Protein 8DPV (pdb70)

Radius of gyration: 16.55 Å; Cα contacts (8 Å, |Δi|>4): 174; chains: 1; bounding box: 37×50×32 Å

B-factor: mean 42.47, std 25.21, range [14.69, 148.18]

Foldseek 3Di:
DQDDLLVLLVVLLVLLVVLLVLLVVLLVVLCVLPPDDDAFADPQADDDPLDADPAAPVCVLVLLQVLLVRLVSLLLLLVLCCVQLDPSCVVSPPSSVVSSVSSVVSSVSSVVSCVSNVHDHDDDDDDDDHDDHAPDNVSSSSSSSRSSVVSSVSSVSSSRRSVNHSVND

Organism: Homo sapiens (NCBI:txid9606)

Nearest PDB structures (foldseek):
  8dpv-assembly1_A  TM=1.006E+00  e=2.028E-22  Homo sapiens
  8dpw-assembly1_A  TM=9.551E-01  e=1.650E-17  Homo sapiens
  4mhl-assembly1_A  TM=9.485E-01  e=2.686E-17  Homo sapiens
  8dps-assembly1_B  TM=9.344E-01  e=2.321E-17  Homo sapiens
  8d74-assembly1_D  TM=7.048E-01  e=2.473E-02  Homo sapiens

Sequence (169 aa):
GSPDPRAELDSSTVLLTRSSLLADTRQLAAQLRDKFPADGDHNLDSLPTLAMSAGALGALQLPGVLTRLRADLLSYLRHVQWLRRAGGSSLKTLEPELGTLQARLDRLLRRLQLLMSSRLALPQPPPDPPAPPLAPPSSAAGGIIRAAHAILGGLHHLTLDWAVRGLLLLKTRL

Secondary structure (DSSP, 8-state):
----HHHHHHHHHHHHHHHHHHHHHHHHHHHHHS--SS----TTSPPP----SS--GGGHHHHHHHHHHHHHHHHHHHHHHHHHS-GGGGGGTTHHHHHHHHHHHHHHHHHHHHHHTT------PPPPPPPPPPSSHHHHHHHHHHHHHHHHHHHHHHHHHHHHHHTT-

GO terms:
  GO:0005125 cytokine activity (F, IDA)
  GO:0005576 extracellular region (C, IDA)
  GO:0038154 interleukin-11-mediated signaling pathway (P, IDA)
  GO:0043410 positive regulation of MAPK cascade (P, IDA)
  GO:0045944 positive regulation of transcription by RNA polymerase II (P, IDA)
  GO:0033138 positive regulation of peptidyl-serine phosphorylation (P, IDA)
  GO:0046888 negative regulation of hormone secretion (P, IDA)
  GO:0050731 positive regulation of peptidyl-tyrosine phosphorylation (P, IDA)
  GO:0005576 extracellular region (C, EXP)
  GO:0005576 extracellular region (C, TAS)
  GO:0005515 protein binding (F, IPI)
  GO:0008083 growth factor activity (F, IDA)
  GO:0008284 positive regulation of cell population proliferation (P, IDA)

Structure (mmCIF, N/CA/C/O backbone):
data_8DPV
#
_entry.id   8DPV
#
_cell.length_a   38.505
_cell.length_b   133.996
_cell.length_c   27.087
_cell.angle_alpha   90.000
_cell.angle_beta   90.000
_cell.angle_gamma   90.000
#
_symmetry.space_group_name_H-M   'P 21 21 2'
#
loop_
_entity.id
_entity.type
_entity.pdbx_description
1 polymer Interleukin-11
2 non-polymer 'SULFATE ION'
3 non-polymer 'CHLORIDE ION'
4 water water
#
loop_
_atom_site.group_PDB
_atom_site.id
_atom_site.type_symbol
_atom_site.label_atom_id
_atom_site.label_alt_id
_atom_site.label_comp_id
_atom_site.label_asym_id
_atom_site.label_entity_id
_atom_site.label_seq_id
_atom_site.pdbx_PDB_ins_code
_atom_site.Cartn_x
_atom_site.Cartn_y
_atom_site.Cartn_z
_atom_site.occupancy
_atom_site.B_iso_or_equiv
_atom_site.auth_seq_id
_atom_site.auth_comp_id
_atom_site.auth_asym_id
_atom_site.auth_atom_id
_atom_site.pdbx_PDB_model_num
ATOM 1 N N . GLY A 1 1 ? 4.19454 45.93796 -8.53649 1.000 46.07774 10 GLY A N 1
ATOM 2 C CA . GLY A 1 1 ? 5.56869 46.06397 -8.08906 1.000 51.55885 10 GLY A CA 1
ATOM 3 C C . GLY A 1 1 ? 6.11444 44.78445 -7.49620 1.000 45.00305 10 GLY A C 1
ATOM 4 O O . GLY A 1 1 ? 5.71144 43.71222 -7.92520 1.000 42.80490 10 GLY A O 1
ATOM 7 N N . SER A 1 2 ? 7.05604 44.91450 -6.55644 1.000 39.82154 11 SER A N 1
ATOM 8 C CA . SER A 1 2 ? 7.59224 43.76142 -5.84133 1.000 41.53974 11 SER A CA 1
ATOM 9 C C . SER A 1 2 ? 6.46349 43.03936 -5.11063 1.000 30.85516 11 SER A C 1
ATOM 10 O O . SER A 1 2 ? 5.65308 43.68429 -4.42736 1.000 31.28678 11 SER A O 1
ATOM 18 N N . PRO A 1 3 ? 6.34741 41.72874 -5.25326 1.000 25.84821 12 PRO A N 1
ATOM 19 C CA . PRO A 1 3 ? 5.25420 41.02842 -4.59567 1.000 29.59247 12 PRO A CA 1
ATOM 20 C C . PRO A 1 3 ? 5.45029 40.88884 -3.10345 1.000 22.21591 12 PRO A C 1
ATOM 21 O O . PRO A 1 3 ? 6.56722 40.85626 -2.58693 1.000 25.49447 12 PRO A O 1
ATOM 32 N N . ASP A 1 4 ? 4.30789 40.88201 -2.41514 1.000 21.90311 13 ASP A N 1
ATOM 33 C CA . ASP A 1 4 ? 4.26719 40.64625 -0.98645 1.000 24.03309 13 ASP A CA 1
ATOM 34 C C . ASP A 1 4 ? 4.11274 39.13777 -0.82012 1.000 20.23430 13 ASP A C 1
ATOM 35 O O . ASP A 1 4 ? 3.05470 38.59329 -1.21038 1.000 23.87961 13 ASP A O 1
ATOM 44 N N . PRO A 1 5 ? 5.15154 38.42160 -0.40991 1.000 19.86565 14 PRO A N 1
ATOM 45 C CA . PRO A 1 5 ? 5.01232 36.96780 -0.28888 1.000 21.25171 14 PRO A CA 1
ATOM 46 C C . PRO A 1 5 ? 3.82555 36.56867 0.54607 1.000 22.32290 14 PRO A C 1
ATOM 47 O O . PRO A 1 5 ? 3.23528 35.51847 0.27718 1.000 24.54366 14 PRO A O 1
ATOM 58 N N . ARG A 1 6 ? 3.53470 37.30644 1.62018 1.000 22.10390 15 ARG A N 1
ATOM 59 C CA . ARG A 1 6 ? 2.44885 36.85358 2.48426 1.000 25.05695 15 ARG A CA 1
ATOM 60 C C . ARG A 1 6 ? 1.12433 36.93019 1.73773 1.000 25.17470 15 ARG A C 1
ATOM 61 O O . ARG A 1 6 ? 0.31767 35.99320 1.77218 1.000 25.40388 15 ARG A O 1
ATOM 82 N N . ALA A 1 7 ? 0.89097 38.02175 1.02187 1.000 24.41715 16 ALA A N 1
ATOM 83 C CA . ALA A 1 7 ? -0.34983 38.17244 0.27829 1.000 25.29417 16 ALA A CA 1
ATOM 84 C C . ALA A 1 7 ? -0.42923 37.19016 -0.87775 1.000 23.96268 16 ALA A C 1
ATOM 85 O O . ALA A 1 7 ? -1.50480 36.66219 -1.18115 1.000 27.67345 16 ALA A O 1
ATOM 92 N N . GLU A 1 8 ? 0.69567 36.90898 -1.53865 1.000 22.54013 17 GLU A N 1
ATOM 93 C CA . GLU A 1 8 ? 0.69272 35.92783 -2.61660 1.000 22.38048 17 GLU A CA 1
ATOM 94 C C . GLU A 1 8 ? 0.40025 34.53159 -2.08713 1.000 22.87442 17 GLU A C 1
ATOM 95 O O . GLU A 1 8 ? -0.30569 33.75084 -2.73280 1.000 23.55415 17 GLU A O 1
ATOM 107 N N . LEU A 1 9 ? 0.92505 34.20935 -0.92140 1.000 22.63021 18 LEU A N 1
ATOM 108 C CA . LEU A 1 9 ? 0.60374 32.89908 -0.36020 1.000 21.76939 18 LEU A CA 1
ATOM 109 C C . LEU A 1 9 ? -0.85237 32.86412 0.06760 1.000 20.64513 18 LEU A C 1
ATOM 110 O O . LEU A 1 9 ? -1.53451 31.84367 -0.12385 1.000 22.75562 18 LEU A O 1
ATOM 126 N N . ASP A 1 10 ? -1.35753 33.95346 0.62665 1.000 23.11990 19 ASP A N 1
ATOM 127 C CA . ASP A 1 10 ? -2.77598 33.99039 0.99967 1.000 22.52088 19 ASP A CA 1
ATOM 128 C C . ASP A 1 10 ? -3.65499 33.70376 -0.21082 1.000 20.90183 19 ASP A C 1
ATOM 129 O O . ASP A 1 10 ? -4.64296 32.94417 -0.12390 1.000 22.41505 19 ASP A O 1
ATOM 138 N N A SER A 1 11 ? -3.34778 34.31699 -1.36098 0.646 21.30931 20 SER A N 1
ATOM 139 N N B SER A 1 11 ? -3.36517 34.35380 -1.34553 0.354 21.59363 20 SER A N 1
ATOM 140 C CA A SER A 1 11 ? -4.17958 34.17024 -2.54611 0.646 22.61219 20 SER A CA 1
ATOM 141 C CA B SER A 1 11 ? -4.16172 34.18264 -2.55379 0.354 22.53753 20 SER A CA 1
ATOM 142 C C A SER A 1 11 ? -4.10936 32.74153 -3.04721 0.646 19.64987 20 SER A C 1
ATOM 143 C C B SER A 1 11 ? -4.10262 32.73872 -3.01474 0.354 19.87650 20 SER A C 1
ATOM 144 O O A SER A 1 11 ? -5.11447 32.15897 -3.48736 0.646 20.15428 20 SER A O 1
ATOM 145 O O B SER A 1 11 ? -5.11849 32.13667 -3.38444 0.354 20.97265 20 SER A O 1
ATOM 160 N N . THR A 1 12 ? -2.88723 32.18749 -3.03873 1.000 21.21275 21 THR A N 1
ATOM 161 C CA . THR A 1 12 ? -2.68134 30.82275 -3.48823 1.000 19.00933 21 THR A CA 1
ATOM 162 C C . THR A 1 12 ? -3.43568 29.87045 -2.57446 1.000 17.26989 21 THR A C 1
ATOM 163 O O . THR A 1 12 ? -4.06795 28.90718 -3.06232 1.000 18.70456 21 THR A O 1
ATOM 175 N N . VAL A 1 13 ? -3.39632 30.12038 -1.27010 1.000 17.65085 22 VAL A N 1
ATOM 176 C CA . VAL A 1 13 ? -4.10633 29.22490 -0.33872 1.000 16.23577 22 VAL A CA 1
ATOM 177 C C . VAL A 1 13 ? -5.60827 29.30411 -0.57652 1.000 16.12206 22 VAL A C 1
ATOM 178 O O . VAL A 1 13 ? -6.30995 28.27739 -0.55139 1.000 17.46705 22 VAL A O 1
ATOM 191 N N . LEU A 1 14 ? -6.16913 30.49262 -0.83556 1.000 17.23528 23 LEU A N 1
ATOM 192 C CA . LEU A 1 14 ? -7.60067 30.59021 -1.11631 1.000 17.42007 23 LEU A CA 1
ATOM 193 C C . LEU A 1 14 ? -8.02127 29.72403 -2.32238 1.000 16.27874 23 LEU A C 1
ATOM 194 O O . LEU A 1 14 ? -9.03559 29.02152 -2.29808 1.000 17.82882 23 LEU A O 1
ATOM 210 N N . LEU A 1 15 ? -7.25129 29.78615 -3.42041 1.000 17.39411 24 LEU A N 1
ATOM 211 C CA . LEU A 1 15 ? -7.55337 28.98498 -4.58892 1.000 18.32467 24 LEU A CA 1
ATOM 212 C C . LEU A 1 15 ? -7.36373 27.49035 -4.30657 1.000 16.98618 24 LEU A C 1
ATOM 213 O O . LEU A 1 15 ? -8.18488 26.69005 -4.72043 1.000 18.81512 24 LEU A O 1
ATOM 229 N N . THR A 1 16 ? -6.38030 27.14635 -3.46377 1.000 15.33632 25 THR A N 1
ATOM 230 C CA . THR A 1 16 ?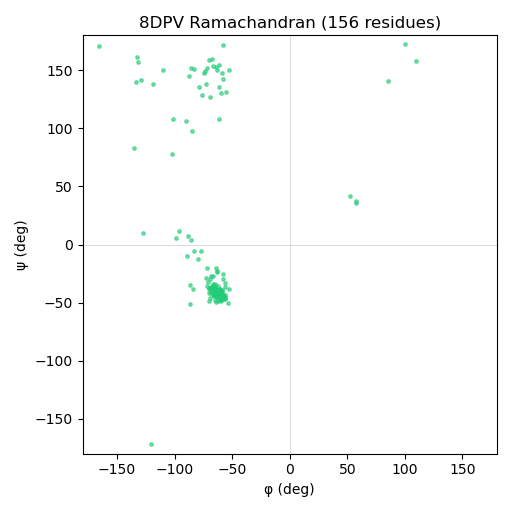 -6.20398 25.74405 -3.08801 1.000 14.69284 25 THR A CA 1
ATOM 231 C C . THR A 1 16 ? -7.39139 25.23032 -2.26954 1.000 15.98729 25 THR A C 1
ATOM 232 O O . THR A 1 16 ? -7.86252 24.10581 -2.47603 1.000 16.94237 25 THR A O 1
ATOM 243 N N . ARG A 1 17 ? -7.89448 26.03165 -1.32793 1.000 16.04989 26 ARG A N 1
ATOM 244 C CA . ARG A 1 17 ? -9.07494 25.64602 -0.57733 1.000 16.41413 26 ARG A CA 1
ATOM 245 C C . ARG A 1 17 ? -10.27648 25.42799 -1.45746 1.000 17.13269 26 ARG A C 1
ATOM 246 O O . ARG A 1 17 ? -11.10620 24.54181 -1.21938 1.000 17.44910 26 ARG A O 1
ATOM 267 N N A SER A 1 18 ? -10.41002 26.21005 -2.53225 0.495 18.14808 27 SER A N 1
ATOM 268 N N B SER A 1 18 ? -10.41851 26.24321 -2.50574 0.505 18.39118 27 SER A N 1
ATOM 269 C CA A SER A 1 18 ? -11.52478 26.02359 -3.43699 0.495 18.21184 27 SER A CA 1
ATOM 270 C CA B SER A 1 18 ? -11.48520 26.04878 -3.45808 0.505 17.90064 27 SER A CA 1
ATOM 271 C C A SER A 1 18 ? -11.42078 24.68726 -4.16998 0.495 17.87305 27 SER A C 1
ATOM 272 C C B SER A 1 18 ? -11.38794 24.66838 -4.09666 0.505 17.72933 27 SER A C 1
ATOM 273 O O A SER A 1 18 ? -12.42572 23.99230 -4.35430 0.495 18.47957 27 SER A O 1
ATOM 274 O O B SER A 1 18 ? -12.34830 23.90149 -4.09380 0.505 18.76102 27 SER A O 1
ATOM 289 N N . LEU A 1 19 ? -10.20548 24.34289 -4.61372 1.000 17.32331 28 LEU A N 1
ATOM 290 C CA . LEU A 1 19 ? -10.00245 23.05099 -5.26051 1.000 17.30489 28 LEU A CA 1
ATOM 291 C C . LEU A 1 19 ? -10.21688 21.93769 -4.24636 1.000 17.97808 28 LEU A C 1
ATOM 292 O O . LEU A 1 19 ? -10.76680 20.88598 -4.59632 1.000 18.16681 28 LEU A O 1
ATOM 309 N N . LEU A 1 20 ? -9.78688 22.13564 -3.01827 1.000 16.12357 29 LEU A N 1
ATOM 310 C CA . LEU A 1 20 ? -9.98233 21.11425 -1.97398 1.000 15.42576 29 LEU A CA 1
ATOM 311 C C . LEU A 1 20 ? -11.45300 20.85937 -1.76086 1.000 16.42469 29 LEU A C 1
ATOM 312 O O . LEU A 1 20 ? -11.89531 19.69395 -1.72040 1.000 17.46700 29 LEU A O 1
ATOM 328 N N . ALA A 1 21 ? -12.27806 21.90594 -1.69604 1.000 16.46212 30 ALA A N 1
ATOM 329 C CA . ALA A 1 21 ? -13.71349 21.72613 -1.56840 1.000 19.17917 30 ALA A CA 1
ATOM 330 C C . ALA A 1 21 ? -14.31692 21.00204 -2.76829 1.000 17.68586 30 ALA A C 1
ATOM 331 O O . ALA A 1 21 ? -15.13885 20.09431 -2.58454 1.000 19.15190 30 ALA A O 1
ATOM 338 N N . ASP A 1 22 ? -13.89863 21.33401 -4.00530 1.000 19.62957 31 ASP A N 1
ATOM 339 C CA . ASP A 1 22 ? -14.42105 20.64334 -5.18841 1.000 20.96373 31 ASP A CA 1
ATOM 340 C C . ASP A 1 22 ? -14.02865 19.17853 -5.16669 1.000 19.13562 31 ASP A C 1
ATOM 341 O O . ASP A 1 22 ? -14.82246 18.31200 -5.54537 1.000 19.46630 31 ASP A O 1
ATOM 350 N N . THR A 1 23 ? -12.81996 18.88888 -4.70995 1.000 17.37552 32 THR A N 1
ATOM 351 C CA . THR A 1 23 ? -12.36410 17.50115 -4.65305 1.000 17.06220 32 THR A CA 1
ATOM 352 C C . THR A 1 23 ? -13.11289 16.71370 -3.58893 1.000 18.39190 32 THR A C 1
ATOM 353 O O . THR A 1 23 ? -13.56594 15.57440 -3.84225 1.000 18.61963 32 THR A O 1
ATOM 364 N N . ARG A 1 24 ? -13.27239 17.26217 -2.39498 1.000 17.17788 33 ARG A N 1
ATOM 365 C CA . ARG A 1 24 ? -14.06417 16.62053 -1.34917 1.000 17.22861 33 ARG A CA 1
ATOM 366 C C . ARG A 1 24 ? -15.47723 16.33578 -1.81521 1.000 18.46715 33 ARG A C 1
ATOM 367 O O . ARG A 1 24 ? -16.01591 15.25139 -1.54720 1.000 19.27044 33 ARG A O 1
ATOM 388 N N . GLN A 1 25 ? -16.11257 17.27808 -2.50001 1.000 18.39840 34 GLN A N 1
ATOM 389 C CA . GLN A 1 25 ? -17.46926 17.06794 -2.97282 1.000 21.31410 34 GLN A CA 1
ATOM 390 C C . GLN A 1 25 ? -17.51449 15.93590 -3.97661 1.000 21.39991 34 GLN A C 1
ATOM 391 O O . GLN A 1 25 ? -18.40643 15.08722 -3.88228 1.000 21.63492 34 GLN A O 1
ATOM 405 N N . LEU A 1 26 ? -16.58997 15.88840 -4.91963 1.000 18.95126 35 LEU A N 1
ATOM 406 C CA . LEU A 1 26 ? -16.65172 14.81954 -5.90477 1.000 20.35191 35 LEU A CA 1
ATOM 407 C C . LEU A 1 26 ? -16.35336 13.48543 -5.25608 1.000 20.15169 35 LEU A C 1
ATOM 408 O O . LEU A 1 26 ? -16.96936 12.48131 -5.62176 1.000 19.89186 35 LEU A O 1
ATOM 424 N N . ALA A 1 27 ? -15.42713 13.42672 -4.30031 1.000 18.55100 36 ALA A N 1
ATOM 425 C CA . ALA A 1 27 ? -15.16799 12.17499 -3.59360 1.000 18.50266 36 ALA A CA 1
ATOM 426 C C . ALA A 1 27 ? -16.40012 11.67263 -2.85543 1.000 20.00336 36 ALA A C 1
ATOM 427 O O . ALA A 1 27 ? -16.64224 10.44890 -2.82981 1.000 20.32713 36 ALA A O 1
ATOM 434 N N . ALA A 1 28 ? -17.20236 12.54695 -2.25753 1.000 19.21010 37 ALA A N 1
ATOM 435 C CA . ALA A 1 28 ? -18.43156 12.13747 -1.55708 1.000 21.30518 37 ALA A CA 1
ATOM 436 C C . ALA A 1 28 ? -19.46595 11.67153 -2.56998 1.000 24.26688 37 ALA A C 1
ATOM 437 O O . ALA A 1 28 ? -20.18958 10.69233 -2.32958 1.000 24.95775 37 ALA A O 1
ATOM 444 N N . GLN A 1 29 ? -19.53343 12.33051 -3.72429 1.000 21.17245 38 GLN A N 1
ATOM 445 C CA . GLN A 1 29 ? -20.46458 11.89901 -4.77108 1.000 21.42924 38 GLN A CA 1
ATOM 446 C C . GLN A 1 29 ? -20.11016 10.50228 -5.23500 1.000 24.55748 38 GLN A C 1
ATOM 447 O O . GLN A 1 29 ? -21.00159 9.63459 -5.38107 1.000 26.49607 38 GLN A O 1
ATOM 461 N N . LEU A 1 30 ? -18.80153 10.24269 -5.39743 1.000 20.82627 39 LEU A N 1
ATOM 462 C CA . LEU A 1 30 ? -18.31994 8.95045 -5.85603 1.000 19.90848 39 LEU A CA 1
ATOM 463 C C . LEU A 1 30 ? -18.64014 7.87691 -4.83542 1.000 22.27924 39 LEU A C 1
ATOM 464 O O . LEU A 1 30 ? -19.11317 6.78016 -5.21251 1.000 23.49162 39 LEU A O 1
ATOM 480 N N . ARG A 1 31 ? -18.42289 8.16226 -3.53404 1.000 21.56852 40 ARG A N 1
ATOM 481 C CA . ARG A 1 31 ? -18.68513 7.17421 -2.47704 1.000 22.20961 40 ARG A CA 1
ATOM 482 C C . ARG A 1 31 ? -20.18985 6.92596 -2.33278 1.000 25.23274 40 ARG A C 1
ATOM 483 O O . ARG A 1 31 ? -20.62701 5.82019 -1.97054 1.000 26.61633 40 ARG A O 1
ATOM 504 N N . ASP A 1 32 ? -21.00808 7.91874 -2.63456 1.000 25.25688 41 ASP A N 1
ATOM 505 C CA . ASP A 1 32 ? -22.46194 7.71357 -2.58331 1.000 28.70005 41 ASP A CA 1
ATOM 506 C C . ASP A 1 32 ? -22.91798 6.69402 -3.61592 1.000 29.92401 41 ASP A C 1
ATOM 507 O O . ASP A 1 32 ? -23.76671 5.82133 -3.31399 1.000 31.10512 41 ASP A O 1
ATOM 516 N N . LYS A 1 33 ? -22.31459 6.73486 -4.80802 1.000 25.49029 42 LYS A N 1
ATOM 517 C CA . LYS A 1 33 ? -22.66468 5.84655 -5.91175 1.000 25.95611 42 LYS A CA 1
ATOM 518 C C . LYS A 1 33 ? -21.95920 4.50653 -5.80061 1.000 25.18354 42 LYS A C 1
ATOM 519 O O . LYS A 1 33 ? -22.58456 3.46834 -6.08841 1.000 26.61063 42 LYS A O 1
ATOM 538 N N . PHE A 1 34 ? -20.68785 4.49861 -5.35644 1.000 26.01205 43 PHE A N 1
ATOM 539 C CA . PHE A 1 34 ? -19.83839 3.30049 -5.31979 1.000 21.81207 43 PHE A CA 1
ATOM 540 C C . PHE A 1 34 ? -19.15149 3.31843 -3.96269 1.000 24.56362 43 PHE A C 1
ATOM 541 O O . PHE A 1 34 ? -18.04422 3.87968 -3.82702 1.000 26.93371 43 PHE A O 1
ATOM 558 N N . PRO A 1 35 ? -19.82101 2.83705 -2.91826 1.000 23.32499 44 PRO A N 1
ATOM 559 C CA . PRO A 1 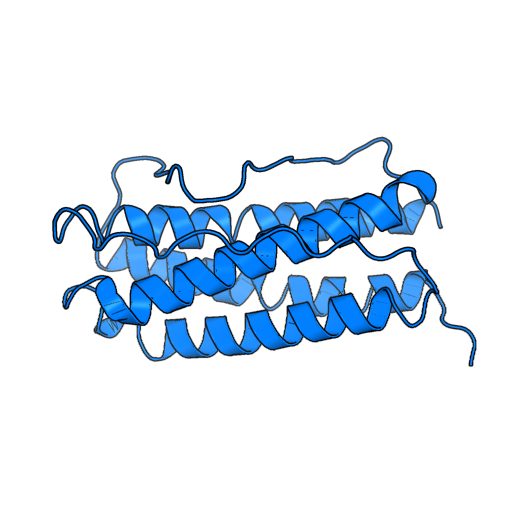35 ? -19.20796 2.80918 -1.58922 1.000 29.70193 44 PRO A CA 1
ATOM 560 C C . PRO A 1 35 ? -17.85846 2.11504 -1.60981 1.000 27.11522 44 PRO A C 1
ATOM 561 O O . PRO A 1 35 ? -17.61603 1.18442 -2.38294 1.000 32.86680 44 PRO A O 1
ATOM 572 N N . ALA A 1 36 ? -16.98748 2.54147 -0.70844 1.000 34.58869 45 ALA A N 1
ATOM 573 C CA . ALA A 1 36 ? -15.63466 2.01370 -0.66830 1.000 49.87582 45 ALA A CA 1
ATOM 574 C C . ALA A 1 36 ? -15.36818 1.32531 0.65889 1.000 60.44542 45 ALA A C 1
ATOM 575 O O . ALA A 1 36 ? -15.74787 1.83090 1.71693 1.000 50.51976 45 ALA A O 1
ATOM 582 N N . ASP A 1 37 ? -14.70406 0.17042 0.59269 1.000 72.32854 46 ASP A N 1
ATOM 583 C CA . ASP A 1 37 ? -14.41240 -0.63959 1.77402 1.000 88.80750 46 ASP A CA 1
ATOM 584 C C . ASP A 1 37 ? -12.95027 -0.40882 2.14649 1.000 90.76454 46 ASP A C 1
ATOM 585 O O . ASP A 1 37 ? -12.06432 -1.21578 1.86375 1.000 97.52724 46 ASP A O 1
ATOM 594 N N . GLY A 1 38 ? -12.70368 0.73025 2.78180 1.000 84.16617 47 GLY A N 1
ATOM 595 C CA . GLY A 1 38 ? -11.38178 1.08553 3.25094 1.000 90.63137 47 GLY A CA 1
ATOM 596 C C . GLY A 1 38 ? -10.67288 2.04899 2.31427 1.000 91.93190 47 GLY A C 1
ATOM 597 O O . GLY A 1 38 ? -11.13589 2.36786 1.21660 1.000 93.19641 47 GLY A O 1
ATOM 601 N N . ASP A 1 39 ? -9.51844 2.52268 2.77990 1.000 96.57369 48 ASP A N 1
ATOM 602 C CA . ASP A 1 39 ? -8.70416 3.43065 1.98495 1.000 83.58375 48 ASP A CA 1
ATOM 603 C C . ASP A 1 39 ? -8.22133 2.72701 0.72357 1.000 55.32900 48 ASP A C 1
ATOM 604 O O . ASP A 1 39 ? -8.07411 1.50462 0.68675 1.000 64.37906 48 ASP A O 1
ATOM 613 N N . HIS A 1 40 ? -7.98351 3.51461 -0.32444 1.000 56.26847 49 HIS A N 1
ATOM 614 C CA . HIS A 1 40 ? -7.49974 2.99809 -1.59601 1.000 36.20097 49 HIS A CA 1
ATOM 615 C C . HIS A 1 40 ? -6.27878 3.79653 -2.03298 1.000 34.95678 49 HIS A C 1
ATOM 616 O O . HIS A 1 40 ? -6.23088 5.02224 -1.86720 1.000 37.60055 49 HIS A O 1
ATOM 630 N N . ASN A 1 41 ? -5.30921 3.09498 -2.61158 1.000 34.47734 50 ASN A N 1
ATOM 631 C CA . ASN A 1 41 ? -4.06637 3.69724 -3.07905 1.000 34.03565 50 ASN A CA 1
ATOM 632 C C . ASN A 1 41 ? -3.78010 3.20876 -4.48998 1.000 33.75690 50 ASN A C 1
ATOM 633 O O . ASN A 1 41 ? -4.35053 2.21359 -4.94461 1.000 34.30997 50 ASN A O 1
ATOM 644 N N . LEU A 1 42 ? -2.91223 3.94662 -5.19507 1.000 31.68474 51 LEU A N 1
ATOM 645 C CA . LEU A 1 42 ? -2.38977 3.55448 -6.49817 1.000 33.68144 51 LEU A CA 1
ATOM 646 C C . LEU A 1 42 ? -0.88086 3.75958 -6.51946 1.000 36.92361 51 LEU A C 1
ATOM 647 O O . LEU A 1 42 ? -0.38349 4.78398 -6.04757 1.000 34.35692 51 LEU A O 1
ATOM 663 N N . ASP A 1 43 ? -0.15011 2.81647 -7.12337 1.000 33.05493 52 ASP A N 1
ATOM 664 C CA . ASP A 1 43 ? 1.30641 2.92619 -7.14606 1.000 34.12790 52 ASP A CA 1
ATOM 665 C C . ASP A 1 43 ? 1.76154 4.10452 -7.98525 1.000 34.72251 52 ASP A C 1
ATOM 666 O O . ASP A 1 43 ? 2.83762 4.66737 -7.73800 1.000 40.95891 52 ASP A O 1
ATOM 675 N N . SER A 1 44 ? 0.95488 4.50519 -8.96840 1.000 31.35569 53 SER A N 1
ATOM 676 C CA . SER A 1 44 ? 1.40975 5.52675 -9.89365 1.000 28.65691 53 SER A CA 1
ATOM 677 C C . SER A 1 44 ? 1.19899 6.91851 -9.33678 1.000 28.23310 53 SER A C 1
ATOM 678 O O . SER A 1 44 ? 1.64920 7.87181 -9.97321 1.000 31.17785 53 SER A O 1
ATOM 686 N N . LEU A 1 45 ? 0.54729 7.06037 -8.15843 1.000 28.94878 54 LEU A N 1
ATOM 687 C CA . LEU A 1 45 ? 0.30852 8.36251 -7.54306 1.000 27.67794 54 LEU A CA 1
ATOM 688 C C . LEU A 1 45 ? 1.51702 8.77003 -6.71214 1.000 30.12210 54 LEU A C 1
ATOM 689 O O . LEU A 1 45 ? 2.25002 7.92549 -6.17947 1.000 31.69440 54 LEU A O 1
ATOM 705 N N . PRO A 1 46 ? 1.74806 10.05595 -6.55264 1.000 32.65993 55 PRO A N 1
ATOM 706 C CA . PRO A 1 46 ? 2.88695 10.50103 -5.75643 1.000 36.77859 55 PRO A CA 1
ATOM 707 C C . PRO A 1 46 ? 2.74871 10.02007 -4.31759 1.000 33.32841 55 PRO A C 1
ATOM 708 O O . PRO A 1 46 ? 1.65204 9.79246 -3.81878 1.000 31.74457 55 PRO A O 1
ATOM 719 N N . THR A 1 47 ? 3.88028 9.88299 -3.63858 1.000 36.77034 56 THR A N 1
ATOM 720 C CA . THR A 1 47 ? 3.85559 9.65623 -2.19502 1.000 36.71813 56 THR A CA 1
ATOM 721 C C . THR A 1 47 ? 3.54938 10.95404 -1.43871 1.000 41.73923 56 THR A C 1
ATOM 722 O O . THR A 1 47 ? 4.20849 11.97353 -1.63927 1.000 47.86050 56 THR A O 1
ATOM 733 N N . LEU A 1 48 ? 2.56912 10.90272 -0.54526 1.000 42.99233 57 LEU A N 1
ATOM 734 C CA . LEU A 1 48 ? 2.23689 12.05163 0.28823 1.000 65.48379 57 LEU A CA 1
ATOM 735 C C . LEU A 1 48 ? 3.34582 12.32442 1.29946 1.000 58.47069 57 LEU A C 1
ATOM 736 O O . LEU A 1 48 ? 3.74894 11.43643 2.05119 1.000 60.34395 57 LEU A O 1
ATOM 752 N N . ALA A 1 49 ? 3.82558 13.56422 1.32795 1.000 64.49331 58 ALA A N 1
ATOM 753 C CA . ALA A 1 49 ? 4.89682 13.94516 2.23967 1.000 72.76588 58 ALA A CA 1
ATOM 754 C C . ALA A 1 49 ? 4.38962 14.37146 3.61206 1.000 76.43416 58 ALA A C 1
ATOM 755 O O . ALA A 1 49 ? 5.06320 14.11337 4.61809 1.000 78.04186 58 ALA A O 1
ATOM 762 N N . MET A 1 50 ? 3.22567 15.02037 3.67811 1.000 64.49830 59 MET A N 1
ATOM 763 C CA . MET A 1 50 ? 2.66555 15.49648 4.94355 1.000 55.85419 59 MET A CA 1
ATOM 764 C C . MET A 1 50 ? 3.67858 16.33566 5.70961 1.000 71.92159 59 MET A C 1
ATOM 765 O O . MET A 1 50 ? 3.82598 16.21322 6.92652 1.000 69.18787 59 MET A O 1
ATOM 779 N N . SER A 1 51 ? 4.38824 17.19414 4.98614 1.000 78.72623 60 SER A N 1
ATOM 780 C CA . SER A 1 51 ? 5.45954 17.99333 5.57302 1.000 91.10495 60 SER A CA 1
ATOM 781 C C . SER A 1 51 ? 4.85187 19.24891 6.18459 1.000 95.99645 60 SER A C 1
ATOM 782 O O . SER A 1 51 ? 4.59574 20.23550 5.49085 1.000 97.52513 60 SER A O 1
ATOM 790 N N . ALA A 1 52 ? 4.61452 19.21215 7.49085 1.000 92.97625 61 ALA A N 1
ATOM 791 C CA . ALA A 1 52 ? 4.20988 20.38378 8.24835 1.000 80.99222 61 ALA A CA 1
ATOM 792 C C . ALA A 1 52 ? 5.08140 20.46810 9.49158 1.000 99.70209 61 ALA A C 1
ATOM 793 O O . ALA A 1 52 ? 5.63925 19.46931 9.95707 1.000 109.03876 61 ALA A O 1
ATOM 800 N N . GLY A 1 53 ? 5.19136 21.67625 10.02909 1.000 107.25797 62 GLY A N 1
ATOM 801 C CA . GLY A 1 53 ? 6.03980 21.90536 11.18102 1.000 114.40687 62 GLY A CA 1
ATOM 802 C C . GLY A 1 53 ? 7.47773 22.15998 10.78149 1.000 119.56045 62 GLY A C 1
ATOM 803 O O . GLY A 1 53 ? 7.99203 21.52176 9.85623 1.000 122.11988 62 GLY A O 1
ATOM 807 N N . ALA A 1 54 ? 8.14038 23.08927 11.47134 1.000 104.27199 63 ALA A N 1
ATOM 808 C CA . ALA A 1 54 ? 9.50511 23.47712 11.12871 1.000 89.20277 63 ALA A CA 1
ATOM 809 C C . ALA A 1 54 ? 9.56603 23.96364 9.68573 1.000 89.70231 63 ALA A C 1
ATOM 810 O O . ALA A 1 54 ? 10.53898 23.72560 8.96389 1.000 84.48363 63 ALA A O 1
ATOM 817 N N . LEU A 1 55 ? 8.49644 24.63514 9.26307 1.000 86.13088 64 LEU A N 1
ATOM 818 C CA . LEU A 1 55 ? 8.35902 25.15670 7.91060 1.000 80.51671 64 LEU A CA 1
ATOM 819 C C . LEU A 1 55 ? 8.66367 26.64907 7.95592 1.000 73.91519 64 LEU A C 1
ATOM 820 O O . LEU A 1 55 ? 7.87457 27.43441 8.49251 1.000 68.93517 64 LEU A O 1
ATOM 836 N N . GLY A 1 56 ? 9.82187 27.03051 7.41803 1.000 57.23324 65 GLY A N 1
ATOM 837 C CA . GLY A 1 56 ? 10.21084 28.42215 7.35267 1.000 58.81537 65 GLY A CA 1
ATOM 838 C C . GLY A 1 56 ? 10.43368 28.83046 5.91734 1.000 51.80055 65 GLY A C 1
ATOM 839 O O . GLY A 1 56 ? 10.11042 28.07047 4.99120 1.000 40.54538 65 GLY A O 1
ATOM 843 N N . ALA A 1 57 ? 10.96993 30.03693 5.72386 1.000 39.86520 66 ALA A N 1
ATOM 844 C CA . ALA A 1 57 ? 11.19683 30.50854 4.36893 1.000 37.88776 66 ALA A CA 1
ATOM 845 C C . ALA A 1 57 ? 12.07058 29.53921 3.60714 1.000 37.89393 66 ALA A C 1
ATOM 846 O O . ALA A 1 57 ? 11.87297 29.36533 2.40338 1.000 33.06688 66 ALA A O 1
ATOM 853 N N . LEU A 1 58 ? 13.05758 28.91866 4.29568 1.000 42.37081 67 LEU A N 1
ATOM 854 C CA . LEU A 1 58 ? 14.02239 28.02368 3.65699 1.000 45.31513 67 LEU A CA 1
ATOM 855 C C . LEU A 1 58 ? 13.32014 26.87764 2.95650 1.000 45.50113 67 LEU A C 1
ATOM 856 O O . LEU A 1 58 ? 13.81780 26.36741 1.94313 1.000 37.99577 67 LEU A O 1
ATOM 872 N N . GLN A 1 59 ? 12.15397 26.47354 3.46029 1.000 35.09979 68 GLN A N 1
ATOM 873 C CA . GLN A 1 59 ? 11.46695 25.35232 2.85383 1.000 34.52714 68 GLN A CA 1
ATOM 874 C C . GLN A 1 59 ? 10.51715 25.76923 1.74275 1.000 27.26569 68 GLN A C 1
ATOM 875 O O . GLN A 1 59 ? 9.97179 24.88315 1.08889 1.000 30.83244 68 GLN A O 1
ATOM 889 N N . LEU A 1 60 ? 10.24214 27.06719 1.54748 1.000 29.43903 69 LEU A N 1
ATOM 890 C CA . LEU A 1 60 ? 9.15751 27.45581 0.64011 1.000 28.63125 69 LEU A CA 1
ATOM 891 C C . LEU A 1 60 ? 9.41177 27.00730 -0.79068 1.000 31.02119 69 LEU A C 1
ATOM 892 O O . LEU A 1 60 ? 8.51352 26.41201 -1.41525 1.000 26.45929 69 LEU A O 1
ATOM 908 N N . PRO A 1 61 ? 10.57655 27.23692 -1.37443 1.000 27.08282 70 PRO A N 1
ATOM 909 C CA . PRO A 1 61 ? 10.75844 26.79698 -2.75319 1.000 24.47673 70 PRO A CA 1
ATOM 910 C C . PRO A 1 61 ? 10.50623 25.31550 -2.90418 1.000 25.58278 70 PRO A C 1
ATOM 911 O O . PRO A 1 61 ? 9.83211 24.89347 -3.84755 1.000 29.56553 70 PRO A O 1
ATOM 922 N N . GLY A 1 62 ? 11.03922 24.51150 -1.99105 1.000 28.26661 71 GLY A N 1
ATOM 923 C CA . GLY A 1 62 ? 10.85157 23.07383 -2.10780 1.000 28.68650 71 GLY A CA 1
ATOM 924 C C . GLY A 1 62 ? 9.41071 22.63368 -1.97416 1.000 26.42057 71 GLY A C 1
ATOM 925 O O . GLY A 1 62 ? 8.95561 21.76504 -2.71058 1.000 28.09830 71 GLY A O 1
ATOM 929 N N . VAL A 1 63 ? 8.68693 23.19784 -1.02048 1.000 25.10130 72 VAL A N 1
ATOM 930 C CA . VAL A 1 63 ? 7.27514 22.88984 -0.88954 1.000 22.49402 72 VAL A CA 1
ATOM 931 C C . VAL A 1 63 ? 6.52813 23.19567 -2.18096 1.000 24.78396 72 VAL A C 1
ATOM 932 O O . VAL A 1 63 ? 5.69893 22.40021 -2.64042 1.000 23.86229 72 VAL A O 1
ATOM 945 N N . LEU A 1 64 ? 6.79262 24.35257 -2.78875 1.000 22.88367 73 LEU A N 1
ATOM 946 C CA . LEU A 1 64 ? 6.07514 24.72625 -3.99976 1.000 22.00776 73 LEU A CA 1
ATOM 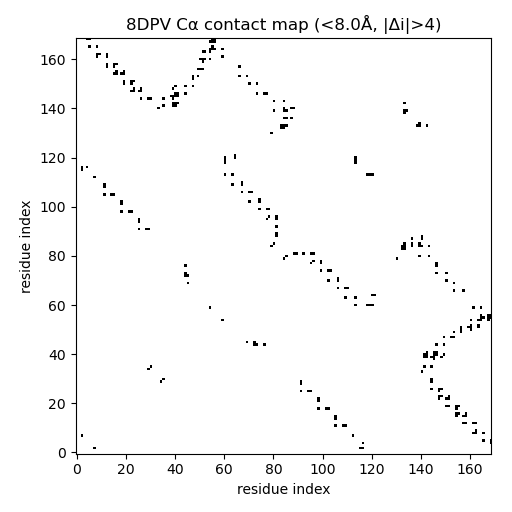947 C C . LEU A 1 64 ? 6.45016 23.82430 -5.17662 1.000 21.03219 73 LEU A C 1
ATOM 948 O O . LEU A 1 64 ? 5.57193 23.40574 -5.95149 1.000 24.01270 73 LEU A O 1
ATOM 964 N N . THR A 1 65 ? 7.74981 23.50132 -5.31476 1.000 24.40851 74 THR A N 1
ATOM 965 C CA . THR A 1 65 ? 8.19342 22.61689 -6.38673 1.000 24.85407 74 THR A CA 1
ATOM 966 C C . THR A 1 65 ? 7.49946 21.25371 -6.26905 1.000 26.29478 74 THR A C 1
ATOM 967 O O . THR A 1 65 ? 6.96264 20.69807 -7.24449 1.000 24.88618 74 THR A O 1
ATOM 978 N N . ARG A 1 66 ? 7.51028 20.69374 -5.06467 1.000 23.58428 75 ARG A N 1
ATOM 979 C CA . ARG A 1 66 ? 6.85193 19.41528 -4.85582 1.000 26.85663 75 ARG A CA 1
ATOM 980 C C . ARG A 1 66 ? 5.34814 19.48250 -5.11305 1.000 26.02333 75 ARG A C 1
ATOM 981 O O . ARG A 1 66 ? 4.76143 18.53531 -5.64313 1.000 24.10526 75 ARG A O 1
ATOM 1002 N N . LEU A 1 67 ? 4.66890 20.51735 -4.65505 1.000 22.56590 76 LEU A N 1
ATOM 1003 C CA . LEU A 1 67 ? 3.24676 20.61823 -4.89897 1.000 20.51005 76 LEU A CA 1
ATOM 1004 C C . LEU A 1 67 ? 2.94172 20.71330 -6.38919 1.000 23.04314 76 LEU A C 1
ATOM 1005 O O . LEU A 1 67 ? 1.99337 20.09787 -6.88541 1.000 21.84738 76 LEU A O 1
ATOM 1021 N N . ARG A 1 68 ? 3.77663 21.45277 -7.13298 1.000 22.70199 77 ARG A N 1
ATOM 1022 C CA . ARG A 1 68 ? 3.55895 21.54542 -8.57602 1.000 23.49959 77 ARG A CA 1
ATOM 1023 C C . ARG A 1 68 ? 3.64509 20.16666 -9.22568 1.000 25.42128 77 ARG A C 1
ATOM 1024 O O . ARG A 1 68 ? 2.80690 19.79194 -10.04733 1.000 24.23776 77 ARG A O 1
ATOM 1045 N N . ALA A 1 69 ? 4.64892 19.39823 -8.84424 1.000 24.19783 78 ALA A N 1
ATOM 1046 C CA . ALA A 1 69 ? 4.83262 18.07855 -9.41477 1.000 23.83082 78 ALA A CA 1
ATOM 1047 C C . ALA A 1 69 ? 3.69669 17.16169 -9.02614 1.000 24.72805 78 ALA A C 1
ATOM 1048 O O . ALA A 1 69 ? 3.20289 16.38614 -9.86919 1.000 25.88829 78 ALA A O 1
ATOM 1055 N N . ASP A 1 70 ? 3.25974 17.23462 -7.76965 1.000 22.38142 79 ASP A N 1
ATOM 1056 C CA . ASP A 1 70 ? 2.16114 16.38097 -7.33607 1.000 22.27444 79 ASP A CA 1
ATOM 1057 C C . ASP A 1 70 ? 0.88233 16.72427 -8.07554 1.000 27.31118 79 ASP A C 1
ATOM 1058 O O . ASP A 1 70 ? 0.18767 15.84243 -8.57823 1.000 23.63731 79 ASP A O 1
ATOM 1067 N N . LEU A 1 71 ? 0.53648 18.00046 -8.15285 1.000 23.59649 80 LEU A N 1
ATOM 1068 C CA . LEU A 1 71 ? -0.67466 18.37678 -8.85884 1.000 23.90608 80 LEU A CA 1
ATOM 1069 C C . LEU A 1 71 ? -0.63874 17.96183 -10.33352 1.000 24.24999 80 LEU A C 1
ATOM 1070 O O . LEU A 1 71 ? -1.68528 17.64590 -10.89808 1.000 24.31258 80 LEU A O 1
ATOM 1086 N N . LEU A 1 72 ? 0.52325 18.07952 -11.01589 1.000 22.91880 81 LEU A N 1
ATOM 1087 C CA . LEU A 1 72 ? 0.63503 17.62471 -12.40502 1.000 25.17626 81 LEU A CA 1
ATOM 1088 C C . LEU A 1 72 ? 0.33726 16.13204 -12.50337 1.000 26.76935 81 LEU A C 1
ATOM 1089 O O . LEU A 1 72 ? -0.39827 15.68559 -13.38786 1.000 26.11759 81 LEU A O 1
ATOM 1105 N N . SER A 1 73 ? 0.84972 15.34721 -11.56319 1.000 22.45600 82 SER A N 1
ATOM 1106 C CA . SER A 1 73 ? 0.52858 13.93501 -11.56684 1.000 22.81537 82 SER A CA 1
ATOM 1107 C C . SER A 1 73 ? -0.95974 13.69398 -11.34286 1.000 21.39063 82 SER A C 1
ATOM 1108 O O . SER A 1 73 ? -1.58003 12.83151 -11.98738 1.000 22.88387 82 SER A O 1
ATOM 1116 N N . TYR A 1 74 ? -1.54766 14.38814 -10.37809 1.000 19.16999 83 TYR A N 1
ATOM 1117 C CA . TYR A 1 74 ? -2.98177 14.25117 -10.18500 1.000 19.02667 83 TYR A CA 1
ATOM 1118 C C . TYR A 1 74 ? -3.76225 14.64209 -11.44080 1.000 22.96843 83 TYR A C 1
ATOM 1119 O O . TYR A 1 74 ? -4.74626 13.97866 -11.79790 1.000 22.50132 83 TYR A O 1
ATOM 1137 N N . LEU A 1 75 ? -3.32536 15.69461 -12.15050 1.000 22.71663 84 LEU A N 1
ATOM 1138 C CA . LEU A 1 75 ? -4.00031 16.07973 -13.38449 1.000 23.43973 84 LEU A CA 1
ATOM 1139 C C . LEU A 1 75 ? -3.96965 14.94947 -14.40192 1.000 21.94516 84 LEU A C 1
ATOM 1140 O O . LEU A 1 75 ? -4.98446 14.64430 -15.02116 1.000 24.55371 84 LEU A O 1
ATOM 1156 N N . ARG A 1 76 ? -2.80111 14.35133 -14.59515 1.000 26.20742 85 ARG A N 1
ATOM 1157 C CA . ARG A 1 76 ? -2.68607 13.25071 -15.54267 1.000 24.89851 85 ARG A CA 1
ATOM 1158 C C . ARG A 1 76 ? -3.62177 12.12887 -15.13774 1.000 24.83765 85 ARG A C 1
ATOM 1159 O O . ARG A 1 76 ? -4.23235 11.47705 -16.00301 1.000 26.68170 85 ARG A O 1
ATOM 1180 N N . HIS A 1 77 ? -3.71522 11.86217 -13.83297 1.000 24.11606 86 HIS A N 1
ATOM 1181 C CA . HIS A 1 77 ? -4.58826 10.78870 -13.32940 1.000 23.48132 86 HIS A CA 1
ATOM 1182 C C . HIS A 1 77 ? -6.06633 11.10319 -13.54719 1.000 25.78801 86 HIS A C 1
ATOM 1183 O O . HIS A 1 77 ? -6.85156 10.20858 -13.89628 1.00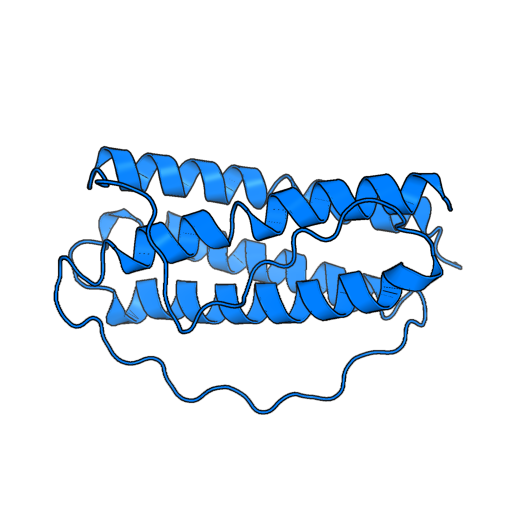0 25.56835 86 HIS A O 1
ATOM 1197 N N . VAL A 1 78 ? -6.49423 12.32542 -13.28606 1.000 22.64481 87 VAL A N 1
ATOM 1198 C CA . VAL A 1 78 ? -7.88107 12.72194 -13.54669 1.000 23.62410 87 VAL A CA 1
ATOM 1199 C C . VAL A 1 78 ? -8.20371 12.57185 -15.04389 1.000 24.96363 87 VAL A C 1
ATOM 1200 O O . VAL A 1 78 ? -9.29196 12.08981 -15.43527 1.000 23.98468 87 VAL A O 1
ATOM 1213 N N . GLN A 1 79 ? -7.31180 13.08645 -15.88608 1.000 23.47748 88 GLN A N 1
ATOM 1214 C CA . GLN A 1 79 ? -7.48444 12.95064 -17.32183 1.000 24.57327 88 GLN A CA 1
ATOM 1215 C C . GLN A 1 79 ? -7.60871 11.48764 -17.71472 1.000 30.37245 88 GLN A C 1
ATOM 1216 O O . GLN A 1 79 ? -8.52028 11.11909 -18.46496 1.000 30.33035 88 GLN A O 1
ATOM 1230 N N . TRP A 1 80 ? -6.73507 10.63855 -17.17854 1.000 27.45492 89 TRP A N 1
ATOM 1231 C CA . TRP A 1 80 ? -6.84600 9.20150 -17.42424 1.000 32.80605 89 TRP A CA 1
ATOM 1232 C C . TRP A 1 80 ? -8.18799 8.63068 -16.96697 1.000 32.81225 89 TRP A C 1
ATOM 1233 O O . TRP A 1 80 ? -8.77995 7.81096 -17.68169 1.000 31.71942 89 TRP A O 1
ATOM 1254 N N . LEU A 1 81 ? -8.67230 9.00163 -15.78216 1.000 31.85783 90 LEU A N 1
ATOM 1255 C CA . LEU A 1 81 ? -9.96098 8.49124 -15.33607 1.000 29.36984 90 LEU A CA 1
ATOM 1256 C C . LEU A 1 81 ? -11.05467 8.81216 -16.34130 1.000 32.99756 90 LEU A C 1
ATOM 1257 O O . LEU A 1 81 ? -11.88171 7.95652 -16.65650 1.000 34.36321 90 LEU A O 1
ATOM 1273 N N . ARG A 1 82 ? -11.08050 10.06062 -16.83734 1.000 27.57339 91 ARG A N 1
ATOM 1274 C CA . ARG A 1 82 ? -12.15133 10.48707 -17.71596 1.000 28.60952 91 ARG A CA 1
ATOM 1275 C C . ARG A 1 82 ? -12.04104 9.75983 -19.03762 1.000 37.06556 91 ARG A C 1
ATOM 1276 O O . ARG A 1 82 ? -13.04043 9.62549 -19.74565 1.000 41.91395 91 ARG A O 1
ATOM 1297 N N . ARG A 1 83 ? -10.82067 9.34357 -19.40491 1.000 32.73648 92 ARG A N 1
ATOM 1298 C CA . ARG A 1 83 ? -10.50925 8.75689 -20.70611 1.000 38.77639 92 ARG A CA 1
ATOM 1299 C C . ARG A 1 83 ? -10.74763 7.25908 -20.70325 1.000 48.16457 92 ARG A C 1
ATOM 1300 O O . ARG A 1 83 ? -11.45436 6.73756 -21.56642 1.000 57.09760 92 ARG A O 1
ATOM 1321 N N . ALA A 1 84 ? -10.18046 6.56495 -19.72480 1.000 37.33856 93 ALA A N 1
ATOM 1322 C CA . ALA A 1 84 ? -10.16157 5.11040 -19.71920 1.000 38.16218 93 ALA A CA 1
ATOM 1323 C C . ALA A 1 84 ? -10.68489 4.51142 -18.42899 1.000 44.29623 93 ALA A C 1
ATOM 1324 O O . ALA A 1 84 ? -10.56424 3.29732 -18.24584 1.000 43.50195 93 ALA A O 1
ATOM 1331 N N . GLY A 1 85 ? -11.27333 5.31758 -17.54065 1.000 41.98684 94 GLY A N 1
ATOM 1332 C CA . GLY A 1 85 ? -11.74309 4.82232 -16.25818 1.000 51.19543 94 GLY A CA 1
ATOM 1333 C C . GLY A 1 85 ? -12.84249 3.78392 -16.35593 1.000 68.93792 94 GLY A C 1
ATOM 1334 O O . GLY A 1 85 ? -13.02777 2.99640 -15.41698 1.000 58.57282 94 GLY A O 1
ATOM 1338 N N . GLY A 1 86 ? -13.56903 3.76176 -17.46245 1.000 50.49525 95 GLY A N 1
ATOM 1339 C CA . GLY A 1 86 ? -14.65205 2.82944 -17.66738 1.000 49.76700 95 GLY A CA 1
ATOM 1340 C C . GLY A 1 86 ? -16.00561 3.51794 -17.63145 1.000 43.18040 95 GLY A C 1
ATOM 1341 O O . GLY A 1 86 ? -16.18202 4.60718 -17.05332 1.000 41.07328 95 GLY A O 1
ATOM 1345 N N . SER A 1 87 ? -16.97704 2.84922 -18.25101 1.000 46.38234 96 SER A N 1
ATOM 1346 C CA . SER A 1 87 ? -18.32732 3.39057 -18.34265 1.000 48.75693 96 SER A CA 1
ATOM 1347 C C . SER A 1 87 ? -18.91828 3.67869 -16.97092 1.000 53.01231 96 SER A C 1
ATOM 1348 O O . SER A 1 87 ? -19.80399 4.53548 -16.84056 1.000 49.51316 96 SER A O 1
ATOM 1356 N N . SER A 1 88 ? -18.45321 2.97483 -15.93910 1.000 41.59854 97 SER A N 1
ATOM 1357 C CA . SER A 1 88 ? -19.06187 3.12505 -14.63298 1.000 46.48242 97 SER A CA 1
ATOM 1358 C C . SER A 1 88 ? -18.90525 4.52894 -14.09945 1.000 38.83371 97 SER A C 1
ATOM 1359 O O . SER A 1 88 ? -19.72704 4.94923 -13.27823 1.000 40.57732 97 SER A O 1
ATOM 1367 N N . LEU A 1 89 ? -17.90264 5.27354 -14.56643 1.000 36.24642 98 LEU A N 1
ATOM 1368 C CA . LEU A 1 89 ? -17.63594 6.60768 -14.05838 1.000 37.07390 98 LEU A CA 1
ATOM 1369 C C . LEU A 1 89 ? -18.25295 7.71868 -14.89523 1.000 35.94569 98 LEU A C 1
ATOM 1370 O O . LEU A 1 89 ? -17.92470 8.88695 -14.66334 1.000 35.20311 98 LEU A O 1
ATOM 1386 N N . LYS A 1 90 ? -19.14255 7.38548 -15.83876 1.000 42.96477 99 LYS A N 1
ATOM 1387 C CA . LYS A 1 90 ? -19.62833 8.38257 -16.78650 1.000 52.37733 99 LYS A CA 1
ATOM 1388 C C . LYS A 1 90 ? -20.42320 9.46226 -16.07238 1.000 44.11140 99 LYS A C 1
ATOM 1389 O O . LYS A 1 90 ? -20.37815 10.63707 -16.45152 1.000 42.15629 99 LYS A O 1
ATOM 1408 N N . THR A 1 91 ? -21.13713 9.09928 -15.01838 1.000 40.10292 100 THR A N 1
ATOM 1409 C CA . THR A 1 91 ? -21.94644 10.09794 -14.33267 1.000 54.29064 100 THR A CA 1
ATOM 1410 C C . THR A 1 91 ? -21.12417 11.02099 -13.44244 1.000 49.29886 100 THR A C 1
ATOM 1411 O O . THR A 1 91 ? -21.69574 11.98021 -12.90747 1.000 49.56644 100 THR A O 1
ATOM 1422 N N . LEU A 1 92 ? -19.80895 10.77251 -13.29123 1.000 34.49742 101 LEU A N 1
ATOM 1423 C CA . LEU A 1 92 ? -18.95171 11.71693 -12.58086 1.000 35.74229 101 LEU A CA 1
ATOM 1424 C C . LEU A 1 92 ? -18.56818 12.87268 -13.47130 1.000 38.56716 101 LEU A C 1
ATOM 1425 O O . LEU A 1 92 ? -17.97000 13.84045 -12.99727 1.000 35.96521 101 LEU A O 1
ATOM 1441 N N . GLU A 1 93 ? -18.82107 12.75880 -14.74114 1.000 36.15287 102 GLU A N 1
ATOM 1442 C CA . GLU A 1 93 ? -18.77355 13.93757 -15.58989 1.000 49.54471 102 GLU A CA 1
ATOM 1443 C C . GLU A 1 93 ? -20.09435 14.70753 -15.50570 1.000 45.83522 102 GLU A C 1
ATOM 1444 O O . GLU A 1 93 ? -21.14554 14.12659 -15.23341 1.000 51.24268 102 GLU A O 1
ATOM 1456 N N . PRO A 1 94 ? -20.07036 16.03232 -15.70006 1.000 43.69782 103 PRO A N 1
ATOM 1457 C CA . PRO A 1 94 ? -18.91788 16.85003 -16.09431 1.000 38.90028 103 PRO A CA 1
ATOM 1458 C C . PRO A 1 94 ? -18.04709 17.30229 -14.93368 1.000 31.30023 103 PRO A C 1
ATOM 1459 O O . PRO A 1 94 ? -17.12100 18.09273 -15.13837 1.000 28.56346 103 PRO A O 1
ATOM 1470 N N . GLU A 1 95 ? -18.38036 16.83905 -13.72739 1.000 31.33266 104 GLU A N 1
ATOM 1471 C CA . GLU A 1 95 ? -17.69732 17.34903 -12.54313 1.000 27.01745 104 GLU A CA 1
ATOM 1472 C C . GLU A 1 95 ? -16.20539 17.06078 -12.59038 1.000 23.27368 104 GLU A C 1
ATOM 1473 O O . GLU A 1 95 ? -15.40178 17.90873 -12.17429 1.000 24.68731 104 GLU A O 1
ATOM 1485 N N . LEU A 1 96 ? -15.80984 15.87893 -13.08676 1.000 22.95635 105 LEU A N 1
ATOM 1486 C CA . LEU A 1 96 ? -14.39246 15.54988 -13.13721 1.000 22.15946 105 LEU A CA 1
ATOM 1487 C C . LEU A 1 96 ? -13.66031 16.46162 -14.12652 1.000 20.73890 105 LEU A C 1
ATOM 1488 O O . LEU A 1 96 ? -12.56787 16.95810 -13.82353 1.000 24.14096 105 LEU A O 1
ATOM 1504 N N . GLY A 1 97 ? -14.28732 16.77696 -15.28598 1.000 23.91688 106 GLY A N 1
ATOM 1505 C CA . GLY A 1 97 ? -13.69732 17.74134 -16.20171 1.000 25.40223 106 GLY A CA 1
ATOM 1506 C C . GLY A 1 97 ? -13.55029 19.13640 -15.60220 1.000 23.33871 106 GLY A C 1
ATOM 1507 O O . GLY A 1 97 ? -12.56129 19.83281 -15.84472 1.000 25.12485 106 GLY A O 1
ATOM 1511 N N . THR A 1 98 ? -14.55197 19.56503 -14.82803 1.000 23.29004 107 THR A N 1
ATOM 1512 C CA . THR A 1 98 ? -14.46149 20.87088 -14.19770 1.000 22.68460 107 THR A CA 1
ATOM 1513 C C . THR A 1 98 ? -13.34921 20.88601 -13.15714 1.000 22.43435 107 THR A C 1
ATOM 1514 O O . THR A 1 98 ? -12.59557 21.84869 -13.04709 1.000 24.65109 107 THR A O 1
ATOM 1525 N N . LEU A 1 99 ? -13.21199 19.78634 -12.41627 1.000 21.98565 108 LEU A N 1
ATOM 1526 C CA . LEU A 1 99 ? -12.10447 19.67048 -11.47124 1.000 21.53121 108 LEU A CA 1
ATOM 1527 C C . LEU A 1 99 ? -10.74986 19.79703 -12.19003 1.000 20.57569 108 LEU A C 1
ATOM 1528 O O . LEU A 1 99 ? -9.84676 20.52007 -11.75465 1.000 22.40757 108 LEU A O 1
ATOM 1544 N N . GLN A 1 100 ? -10.61415 19.08963 -13.31199 1.000 23.92326 109 GLN A N 1
ATOM 1545 C CA . GLN A 1 100 ? -9.41111 19.16628 -14.11781 1.000 23.41389 109 GLN A CA 1
ATOM 1546 C C . GLN A 1 100 ? -9.09884 20.59231 -14.54853 1.000 22.64894 109 GLN A C 1
ATOM 1547 O O . GLN A 1 100 ? -7.96506 21.04327 -14.44166 1.000 24.34875 109 GLN A O 1
ATOM 1561 N N . ALA A 1 101 ? -10.10152 21.31239 -15.03696 1.000 23.72966 110 ALA A N 1
ATOM 1562 C CA . ALA A 1 101 ? -9.89368 22.69699 -15.40803 1.000 24.42717 110 ALA A CA 1
ATOM 1563 C C . ALA A 1 101 ? -9.45474 23.55471 -14.22380 1.000 24.11940 110 ALA A C 1
ATOM 1564 O O . ALA A 1 101 ? -8.56157 24.40417 -14.34880 1.000 26.23026 110 ALA A O 1
ATOM 1571 N N . ARG A 1 102 ? -10.06695 23.36189 -13.06647 1.000 23.00961 111 ARG A N 1
ATOM 1572 C CA . ARG A 1 102 ? -9.64637 24.16132 -11.92905 1.000 23.34579 111 ARG A CA 1
ATOM 1573 C C . ARG A 1 102 ? -8.25911 23.77505 -11.41015 1.000 20.75012 111 ARG A C 1
ATOM 1574 O O . ARG A 1 102 ? -7.48963 24.63533 -10.94953 1.000 23.24159 111 ARG A O 1
ATOM 1595 N N . LEU A 1 103 ? -7.88955 22.48736 -11.50617 1.000 20.65613 112 LEU A N 1
ATOM 1596 C CA . LEU A 1 103 ? -6.54048 22.06694 -11.19698 1.000 21.00605 112 LEU A CA 1
ATOM 1597 C C . LEU A 1 103 ? -5.52144 22.74741 -12.09183 1.000 20.81127 112 LEU A C 1
ATOM 1598 O O . LEU A 1 103 ? -4.50157 23.22143 -11.62431 1.000 22.28835 112 LEU A O 1
ATOM 1614 N N . ASP A 1 104 ? -5.84262 22.88325 -13.38717 1.000 23.59574 113 ASP A N 1
ATOM 1615 C CA . ASP A 1 104 ? -5.00986 23.67002 -14.27903 1.000 24.55303 113 ASP A CA 1
ATOM 1616 C C . ASP A 1 104 ? -4.89712 25.12271 -13.84428 1.000 23.29787 113 ASP A C 1
ATOM 1617 O O . ASP A 1 104 ? -3.84738 25.71957 -14.00665 1.000 25.97327 113 ASP A O 1
ATOM 1626 N N . ARG A 1 105 ? -5.99233 25.73980 -13.38458 1.000 24.79734 114 ARG A N 1
ATOM 1627 C CA . ARG A 1 105 ? -5.89262 27.11807 -12.92173 1.000 21.29872 114 ARG A CA 1
ATOM 1628 C C . ARG A 1 105 ? -4.96846 27.22309 -11.70276 1.000 22.13871 114 ARG A C 1
ATOM 1629 O O . ARG A 1 105 ? -4.13034 28.12551 -11.62674 1.000 24.84514 114 ARG A O 1
ATOM 1650 N N . LEU A 1 106 ? -5.02994 26.25101 -10.77893 1.000 20.78179 115 LEU A N 1
ATOM 1651 C CA . LEU A 1 106 ? -4.10358 26.29248 -9.64662 1.000 19.91365 115 LEU A CA 1
ATOM 1652 C C . LEU A 1 106 ? -2.64934 26.07579 -10.05293 1.000 21.54860 115 LEU A C 1
ATOM 1653 O O . LEU A 1 106 ? -1.74672 26.75001 -9.56074 1.000 20.67585 115 LEU A O 1
ATOM 1669 N N . LEU A 1 107 ? -2.38360 25.16015 -11.00739 1.000 21.76190 116 LEU A N 1
ATOM 1670 C CA . LEU A 1 107 ? -1.03220 25.01137 -11.48316 1.000 20.64037 116 LEU A CA 1
ATOM 1671 C C . LEU A 1 107 ? -0.50204 26.30456 -12.08844 1.000 21.34822 116 LEU A C 1
ATOM 1672 O O . LEU A 1 107 ? 0.66950 26.64825 -11.88938 1.000 24.73497 116 LEU A O 1
ATOM 1688 N N . ARG A 1 108 ? -1.34253 27.01765 -12.87049 1.000 22.92559 117 ARG A N 1
ATOM 1689 C CA . ARG A 1 108 ? -0.88325 28.27473 -13.43705 1.000 24.79486 117 ARG A CA 1
ATOM 1690 C C . ARG A 1 108 ? -0.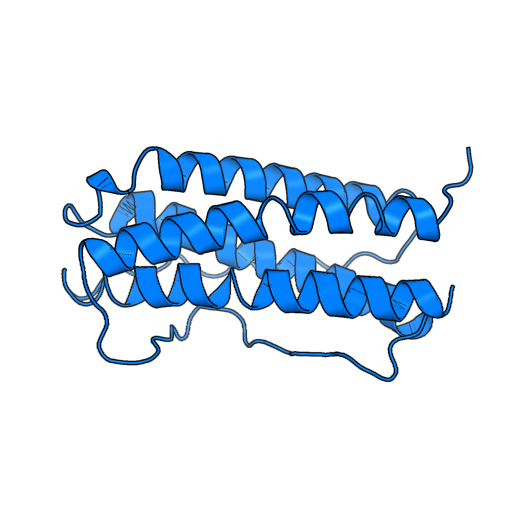56553 29.27301 -12.34252 1.000 24.57854 117 ARG A C 1
ATOM 1691 O O . ARG A 1 108 ? 0.38875 30.06150 -12.45213 1.000 26.37461 117 ARG A O 1
ATOM 1712 N N . ARG A 1 109 ? -1.39372 29.31570 -11.31402 1.000 23.70784 118 ARG A N 1
ATOM 1713 C CA . ARG A 1 109 ? -1.14344 30.24691 -10.21401 1.000 24.61517 118 ARG A CA 1
ATOM 1714 C C . ARG A 1 109 ? 0.16515 29.90856 -9.50468 1.000 24.57850 118 ARG A C 1
ATOM 1715 O O . ARG A 1 109 ? 0.92442 30.81260 -9.11280 1.000 23.77748 118 ARG A O 1
ATOM 1736 N N . LEU A 1 110 ? 0.46731 28.62567 -9.32645 1.000 22.41582 119 LEU A N 1
ATOM 1737 C CA . LEU A 1 110 ? 1.71879 28.26852 -8.65691 1.000 20.50355 119 LEU A CA 1
ATOM 1738 C C . LEU A 1 110 ? 2.93249 28.68710 -9.47937 1.000 23.15036 119 LEU A C 1
ATOM 1739 O O . LEU A 1 110 ? 3.94021 29.16102 -8.94602 1.000 23.74512 119 LEU A O 1
ATOM 1755 N N . GLN A 1 111 ? 2.86147 28.46697 -10.80550 1.000 22.50743 120 GLN A N 1
ATOM 1756 C CA . GLN A 1 111 ? 3.93702 28.89417 -11.68576 1.000 24.90607 120 GLN A CA 1
ATOM 1757 C C . GLN A 1 111 ? 4.10832 30.41172 -11.62719 1.000 22.95866 120 GLN A C 1
ATOM 1758 O O . GLN A 1 111 ? 5.23332 30.91221 -11.53611 1.000 29.37510 120 GLN A O 1
ATOM 1772 N N . LEU A 1 112 ? 2.98816 31.13576 -11.58822 1.000 27.12470 121 LEU A N 1
ATOM 1773 C CA . LEU A 1 112 ? 3.06984 32.59466 -11.51314 1.000 24.42478 121 LEU A CA 1
ATOM 1774 C C . LEU A 1 112 ? 3.74285 33.00335 -10.20433 1.000 26.14534 121 LEU A C 1
ATOM 1775 O O . LEU A 1 112 ? 4.60647 33.90015 -10.19370 1.000 29.04754 121 LEU A O 1
ATOM 1791 N N . LEU A 1 113 ? 3.38211 32.34414 -9.10779 1.000 24.64199 122 LEU A N 1
ATOM 1792 C CA . LEU A 1 113 ? 3.96057 32.69231 -7.80666 1.000 23.72936 122 LEU A CA 1
ATOM 1793 C C . LEU A 1 113 ? 5.45761 32.45421 -7.81028 1.000 24.49549 122 LEU A C 1
ATOM 1794 O O . LEU A 1 113 ? 6.24787 33.30183 -7.38357 1.000 24.99451 122 LEU A O 1
ATOM 1810 N N . MET A 1 114 ? 5.89858 31.32085 -8.33639 1.000 25.66004 123 MET A N 1
ATOM 1811 C CA . MET A 1 114 ? 7.32777 31.05908 -8.31738 1.000 24.73414 123 MET A CA 1
ATOM 1812 C C . MET A 1 114 ? 8.09194 32.04963 -9.20398 1.000 26.38276 123 MET A C 1
ATOM 1813 O O . MET A 1 114 ? 9.19012 32.48898 -8.84935 1.000 28.76837 123 MET A O 1
ATOM 1827 N N . SER A 1 115 ? 7.49684 32.43055 -10.33968 1.000 24.95358 124 SER A N 1
ATOM 1828 C CA A SER A 1 115 ? 8.13357 33.40371 -11.21804 0.586 27.51324 124 SER A CA 1
ATOM 1829 C CA B SER A 1 115 ? 8.12760 33.40843 -11.22046 0.414 28.15553 124 SER A CA 1
ATOM 1830 C C . SER A 1 115 ? 8.19788 34.79058 -10.56864 1.000 26.89504 124 SER A C 1
ATOM 1831 O O . SER A 1 115 ? 9.24367 35.43809 -10.60300 1.000 28.44037 124 SER A O 1
ATOM 1846 N N . ARG A 1 116 ? 7.07278 35.27135 -10.00982 1.000 27.13935 125 ARG A N 1
ATOM 1847 C CA . ARG A 1 116 ? 7.04965 36.60962 -9.38616 1.000 24.73239 125 ARG A CA 1
ATOM 1848 C C . ARG A 1 116 ? 8.00301 36.70771 -8.20267 1.000 26.77246 125 ARG A C 1
ATOM 1849 O O . ARG A 1 116 ? 8.56247 37.78958 -7.92898 1.000 29.80060 125 ARG A O 1
ATOM 1870 N N . LEU A 1 117 ? 8.13444 35.63303 -7.44705 1.000 24.30539 126 LEU A N 1
ATOM 1871 C CA . LEU A 1 117 ? 9.06130 35.63879 -6.34255 1.000 22.67159 126 LEU A CA 1
ATOM 1872 C C . LEU A 1 117 ? 10.46772 35.20613 -6.71491 1.000 27.99700 126 LEU A C 1
ATOM 1873 O O . LEU A 1 117 ? 11.32090 35.14613 -5.82081 1.000 29.57899 126 LEU A O 1
ATOM 1889 N N . ALA A 1 118 ? 10.77714 35.01354 -8.00638 1.000 26.20390 127 ALA A N 1
ATOM 1890 C CA . ALA A 1 118 ? 12.14472 34.72833 -8.43373 1.000 27.86958 127 ALA A CA 1
ATOM 1891 C C . ALA A 1 118 ? 12.67728 33.47746 -7.74082 1.000 28.59888 127 ALA A C 1
ATOM 1892 O O . ALA A 1 118 ? 13.83753 33.41957 -7.32496 1.000 34.39470 127 ALA A O 1
ATOM 1899 N N . LEU A 1 119 ? 11.80815 32.49853 -7.55734 1.000 31.13986 128 LEU A N 1
ATOM 1900 C CA . LEU A 1 119 ? 12.21690 31.28559 -6.85662 1.000 32.16601 128 LEU A CA 1
ATOM 1901 C C . LEU A 1 119 ? 12.80987 30.30573 -7.85353 1.000 38.37898 128 LEU A C 1
ATOM 1902 O O . LEU A 1 119 ? 12.34595 30.22660 -8.99724 1.000 36.86627 128 LEU A O 1
ATOM 1918 N N . PRO A 1 120 ? 13.82637 29.53938 -7.44618 1.000 41.61862 129 PRO A N 1
ATOM 1919 C CA . PRO A 1 120 ? 14.41432 28.55827 -8.36879 1.000 48.59903 129 PRO A CA 1
ATOM 1920 C C . PRO A 1 120 ? 13.37547 27.53054 -8.79182 1.000 47.36347 129 PRO A C 1
ATOM 1921 O O . PRO A 1 120 ? 12.59362 27.03356 -7.97726 1.000 46.83510 129 PRO A O 1
ATOM 1932 N N . GLN A 1 121 ? 13.35880 27.23118 -10.07443 1.000 49.33872 130 GLN A N 1
ATOM 1933 C CA . GLN A 1 121 ? 12.33024 26.32939 -10.58284 1.000 66.21010 130 GLN A CA 1
ATOM 1934 C C . GLN A 1 121 ? 12.92009 24.98548 -10.99351 1.000 64.91513 130 GLN A C 1
ATOM 1935 O O . GLN A 1 121 ? 14.06637 24.91573 -11.43659 1.000 49.85144 130 GLN A O 1
ATOM 1949 N N . PRO A 1 122 ? 12.1470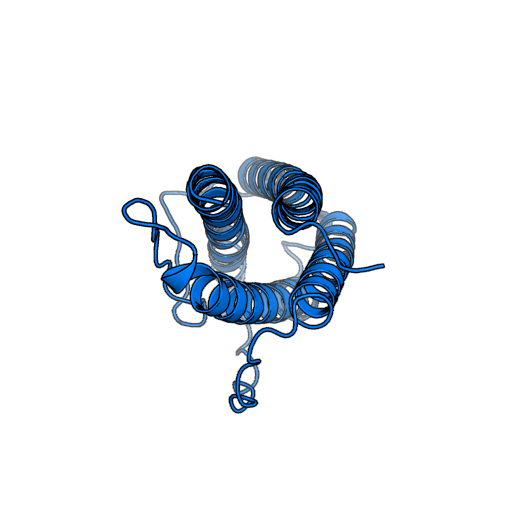2 23.90826 -10.88818 1.000 79.39682 131 PRO A N 1
ATOM 1950 C CA . PRO A 1 122 ? 12.72608 22.55772 -10.96660 1.000 78.48010 131 PRO A CA 1
ATOM 1951 C C . PRO A 1 122 ? 13.19093 22.23826 -12.37458 1.000 76.46965 131 PRO A C 1
ATOM 1952 O O . PRO A 1 122 ? 12.73693 22.86388 -13.34205 1.000 77.49630 131 PRO A O 1
ATOM 1963 N N . PRO A 1 123 ? 14.10464 21.27255 -12.52125 1.000 84.39766 132 PRO A N 1
ATOM 1964 C CA . PRO A 1 123 ? 14.41872 20.77934 -13.86295 1.000 91.91875 132 PRO A CA 1
ATOM 1965 C C . PRO A 1 123 ? 13.30182 19.90475 -14.37754 1.000 90.98490 132 PRO A C 1
ATOM 1966 O O . PRO A 1 123 ? 12.62283 19.20736 -13.59999 1.000 75.69034 132 PRO A O 1
ATOM 1977 N N . PRO A 1 124 ? 13.05585 19.89675 -15.69884 1.000 106.10924 133 PRO A N 1
ATOM 1978 C CA . PRO A 1 124 ? 11.97939 19.05301 -16.23544 1.000 108.08452 133 PRO A CA 1
ATOM 1979 C C . PRO A 1 124 ? 12.22187 17.57487 -15.97598 1.000 109.70500 133 PRO A C 1
ATOM 1980 O O . PRO A 1 124 ? 13.10205 16.96849 -16.59436 1.000 109.75986 133 PRO A O 1
ATOM 1991 N N . ASP A 1 125 ? 11.45875 16.98579 -15.06318 1.000 102.99350 134 ASP A N 1
ATOM 1992 C CA . ASP A 1 125 ? 11.55116 15.55042 -14.85324 1.000 113.41881 134 ASP A CA 1
ATOM 1993 C C . ASP A 1 125 ? 10.89871 14.82332 -16.02832 1.000 111.68609 134 ASP A C 1
ATOM 1994 O O . ASP A 1 125 ? 9.84496 15.25235 -16.51088 1.000 99.07950 134 ASP A O 1
ATOM 2003 N N . PRO A 1 126 ? 11.49919 13.73744 -16.51900 1.000 121.38970 135 PRO A N 1
ATOM 2004 C CA . PRO A 1 126 ? 10.93604 13.04212 -17.69037 1.000 118.30157 135 PRO A CA 1
ATOM 2005 C C . PRO A 1 126 ? 9.48947 12.65491 -17.44727 1.000 114.70737 135 PRO A C 1
ATOM 2006 O O . PRO A 1 126 ? 9.16028 12.09330 -16.39080 1.000 109.57151 135 PRO A O 1
ATOM 2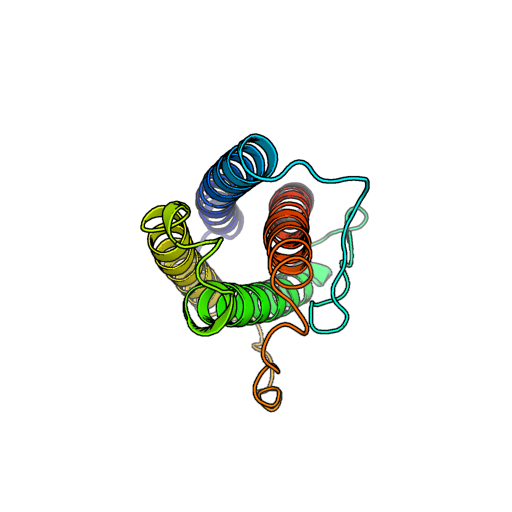017 N N . PRO A 1 127 ? 8.59108 12.94658 -18.39012 1.000 122.99862 136 PRO A N 1
ATOM 2018 C CA . PRO A 1 127 ? 7.19355 12.52556 -18.21695 1.000 115.76602 136 PRO A CA 1
ATOM 2019 C C . PRO A 1 127 ? 7.08916 11.01777 -18.04048 1.000 98.29441 136 PRO A C 1
ATOM 2020 O O . PRO A 1 127 ? 7.82532 10.24729 -18.66094 1.000 86.61399 136 PRO A O 1
ATOM 2031 N N . ALA A 1 128 ? 6.16358 10.60223 -17.17814 1.000 99.38375 137 ALA A N 1
ATOM 2032 C CA . ALA A 1 128 ? 5.96354 9.18511 -16.93040 1.000 101.95624 137 ALA A CA 1
ATOM 2033 C C . ALA A 1 128 ? 5.29523 8.53800 -18.14159 1.000 95.17279 137 ALA A C 1
ATOM 2034 O O . ALA A 1 128 ? 4.56460 9.20125 -18.88241 1.000 83.25215 137 ALA A O 1
ATOM 2041 N N . PRO A 1 129 ? 5.53392 7.24801 -18.36946 1.000 103.31044 138 PRO A N 1
ATOM 2042 C CA . PRO A 1 129 ? 4.87275 6.55873 -19.48538 1.000 95.37565 138 PRO A CA 1
ATOM 2043 C C . PRO A 1 129 ? 3.36304 6.63804 -19.35361 1.000 89.60799 138 PRO A C 1
ATOM 2044 O O . PRO A 1 129 ? 2.83335 7.08997 -18.32412 1.000 82.77279 138 PRO A O 1
ATOM 2055 N N . PRO A 1 130 ? 2.63054 6.20710 -20.37638 1.000 87.83051 139 PRO A N 1
ATOM 2056 C CA . PRO A 1 130 ? 1.16845 6.23631 -20.28341 1.000 79.97322 139 PRO A CA 1
ATOM 2057 C C . PRO A 1 130 ? 0.68135 5.32949 -19.16713 1.000 74.04018 139 PRO A C 1
ATOM 2058 O O . PRO A 1 130 ? 1.30023 4.31457 -18.84184 1.000 73.47131 139 PRO A O 1
ATOM 2069 N N . LEU A 1 131 ? -0.44858 5.70203 -18.58180 1.000 54.89025 140 LEU A N 1
ATOM 2070 C CA . LEU A 1 131 ? -1.06260 4.87477 -17.55790 1.000 44.28786 140 LEU A CA 1
ATOM 2071 C C . LEU A 1 131 ? -1.80390 3.71545 -18.21192 1.000 48.90548 140 LEU A C 1
ATOM 2072 O O . LEU A 1 131 ? -2.52432 3.90240 -19.19461 1.000 50.87593 140 LEU A O 1
ATOM 2088 N N . ALA A 1 132 ? -1.62913 2.51489 -17.66720 1.000 46.96032 141 ALA A N 1
ATOM 2089 C CA . ALA A 1 132 ? -2.35360 1.36106 -18.17851 1.000 53.73200 141 ALA A CA 1
ATOM 2090 C C . ALA A 1 132 ? -3.85318 1.50041 -17.91994 1.000 38.74859 141 ALA A C 1
ATOM 2091 O O . ALA A 1 132 ? -4.27461 2.16991 -16.96682 1.000 36.62888 141 ALA A O 1
ATOM 2098 N N . PRO A 1 133 ? -4.69002 0.86482 -18.73613 1.000 39.94448 142 PRO A N 1
ATOM 2099 C CA . PRO A 1 133 ? -6.12314 0.90601 -18.47881 1.000 36.62028 142 PRO A CA 1
ATOM 2100 C C . PRO A 1 133 ? -6.42964 0.14955 -17.20286 1.000 37.22212 142 PRO A C 1
ATOM 2101 O O . PRO A 1 133 ? -5.61440 -0.67162 -16.75974 1.000 37.95028 142 PRO A O 1
ATOM 2112 N N . PRO A 1 134 ? -7.57247 0.40197 -16.58114 1.000 35.34415 143 PRO A N 1
ATOM 2113 C CA . PRO A 1 134 ? -7.92524 -0.33191 -15.36205 1.000 33.07530 143 PRO A CA 1
ATOM 2114 C C . PRO A 1 134 ? -7.97640 -1.82806 -15.64448 1.000 38.08846 143 PRO A C 1
ATOM 2115 O O . PRO A 1 134 ? -8.34640 -2.26272 -16.73879 1.000 41.00590 143 PRO A O 1
ATOM 2126 N N . SER A 1 135 ? -7.61444 -2.62892 -14.63304 1.000 38.78658 144 SER A N 1
ATOM 2127 C CA . SER A 1 135 ? -7.67190 -4.08422 -14.79732 1.000 44.72648 144 SER A CA 1
ATOM 2128 C C . SER A 1 135 ? -9.09980 -4.61812 -14.82561 1.000 42.55512 144 SER A C 1
ATOM 2129 O O . SER A 1 135 ? -9.33605 -5.73699 -15.29768 1.000 40.83368 144 SER A O 1
ATOM 2137 N N . SER A 1 136 ? -10.04928 -3.85526 -14.31379 1.000 35.31554 145 SER A N 1
ATOM 2138 C CA . SER A 1 136 ? -11.44767 -4.23658 -14.29341 1.000 31.44830 145 SER A CA 1
ATOM 2139 C C . SER A 1 136 ? -12.28078 -3.01075 -13.96436 1.000 26.60749 145 SER A C 1
ATOM 2140 O O . SER A 1 136 ? -11.73963 -1.95278 -13.60301 1.000 26.39848 145 SER A O 1
ATOM 2148 N N . ALA A 1 137 ? -13.59912 -3.14131 -14.09618 1.000 30.91580 146 ALA A N 1
ATOM 2149 C CA . ALA A 1 137 ? -14.46964 -2.02754 -13.72432 1.000 31.75690 146 ALA A CA 1
ATOM 2150 C C . ALA A 1 137 ? -14.29503 -1.67963 -12.25036 1.000 26.43631 146 ALA A C 1
ATOM 2151 O O . ALA A 1 137 ? -14.16369 -0.49950 -11.88818 1.000 26.93784 146 ALA A O 1
ATOM 2158 N N . ALA A 1 138 ? -14.22236 -2.68742 -11.39481 1.000 30.40472 147 ALA A N 1
ATOM 2159 C CA . ALA A 1 138 ? -14.04055 -2.42370 -9.97576 1.000 27.99182 147 ALA A CA 1
ATOM 2160 C C . ALA A 1 138 ? -12.67344 -1.79951 -9.74629 1.000 27.96201 147 ALA A C 1
ATOM 2161 O O . ALA A 1 138 ? -12.54025 -0.89635 -8.91588 1.000 26.74476 147 ALA A O 1
ATOM 2168 N N . GLY A 1 139 ? -11.65243 -2.20686 -10.50894 1.000 25.86498 148 GLY A N 1
ATOM 2169 C CA . GLY A 1 139 ? -10.31876 -1.59415 -10.34107 1.000 26.52676 148 GLY A CA 1
ATOM 2170 C C . GLY A 1 139 ? -10.28922 -0.12257 -10.71488 1.000 26.50133 148 GLY A C 1
ATOM 2171 O O . GLY A 1 139 ? -9.62656 0.69936 -10.05222 1.000 28.25721 148 GLY A O 1
ATOM 2175 N N . GLY A 1 140 ? -11.06158 0.24699 -11.73373 1.000 24.79859 149 GLY A N 1
ATOM 2176 C CA . GLY A 1 140 ? -11.22934 1.64746 -12.09443 1.000 25.60857 149 GLY A CA 1
ATOM 2177 C C . GLY A 1 140 ? -11.91257 2.46367 -11.01118 1.000 26.57609 149 GLY A C 1
ATOM 2178 O O . GLY A 1 140 ? -11.52017 3.59669 -10.75520 1.000 24.03905 149 GLY A O 1
ATOM 2182 N N . ILE A 1 141 ? -12.91954 1.89341 -10.34390 1.000 24.55152 150 ILE A N 1
ATOM 2183 C CA A ILE A 1 141 ? -13.56882 2.61160 -9.24425 0.570 21.81813 150 ILE A CA 1
ATOM 2184 C CA B ILE A 1 141 ? -13.57443 2.60076 -9.23881 0.430 21.81777 150 ILE A CA 1
ATOM 2185 C C . ILE A 1 141 ? -12.63129 2.74546 -8.05183 1.000 22.15704 150 ILE A C 1
ATOM 2186 O O . ILE A 1 141 ? -12.52569 3.82487 -7.44361 1.000 21.50526 150 ILE A O 1
ATOM 2217 N N . ARG A 1 142 ? -11.90921 1.69186 -7.69798 1.000 22.57860 151 ARG A N 1
ATOM 2218 C CA . ARG A 1 142 ? -10.92061 1.81021 -6.63035 1.000 21.95995 151 ARG A CA 1
ATOM 2219 C C . ARG A 1 142 ? -9.89569 2.90107 -6.97157 1.000 23.57648 151 ARG A C 1
ATOM 2220 O O . ARG A 1 142 ? -9.50850 3.68113 -6.08411 1.000 21.78437 151 ARG A O 1
ATOM 2241 N N . ALA A 1 143 ? -9.44238 2.93874 -8.24027 1.000 24.13031 152 ALA A N 1
ATOM 2242 C CA . ALA A 1 143 ? -8.51469 3.99164 -8.68056 1.000 22.78728 152 ALA A CA 1
ATOM 2243 C C . ALA A 1 143 ? -9.14296 5.36221 -8.50048 1.000 22.37404 152 ALA A C 1
ATOM 2244 O O . ALA A 1 143 ? -8.44823 6.30618 -8.07362 1.000 21.98786 152 ALA A O 1
ATOM 2251 N N . ALA A 1 144 ? -10.40330 5.52657 -8.86623 1.000 21.73159 153 ALA A N 1
ATOM 2252 C CA . ALA A 1 144 ? -11.04043 6.83710 -8.67159 1.000 19.70173 153 ALA A CA 1
ATOM 2253 C C . ALA A 1 144 ? -11.02147 7.24776 -7.19999 1.000 21.13946 153 ALA A C 1
ATOM 2254 O O . ALA A 1 144 ? -10.78207 8.41947 -6.87325 1.000 19.66297 153 ALA A O 1
ATOM 2261 N N . HIS A 1 145 ? -11.35385 6.33896 -6.29172 1.000 19.15753 154 HIS A N 1
ATOM 2262 C CA . HIS A 1 145 ? -11.29231 6.64929 -4.87166 1.000 18.01822 154 HIS A CA 1
ATOM 2263 C C . HIS A 1 145 ? -9.87717 7.04549 -4.47131 1.000 19.74499 154 HIS A C 1
ATOM 2264 O O . HIS A 1 145 ? -9.68409 8.00810 -3.70801 1.000 21.59694 154 HIS A O 1
ATOM 2278 N N . ALA A 1 146 ? -8.87177 6.34298 -4.97830 1.000 19.88573 155 ALA A N 1
ATOM 2279 C CA . ALA A 1 146 ? -7.48279 6.65838 -4.63192 1.000 19.42973 155 ALA A CA 1
ATOM 2280 C C . ALA A 1 146 ? -7.06043 8.02150 -5.15919 1.000 18.71383 155 ALA A C 1
ATOM 2281 O O . ALA A 1 146 ? -6.34497 8.76730 -4.45009 1.000 20.55847 155 ALA A O 1
ATOM 2288 N N . ILE A 1 147 ? -7.48356 8.36341 -6.37676 1.000 18.52360 156 ILE A N 1
ATOM 2289 C CA . ILE A 1 147 ? -7.08615 9.62683 -7.01998 1.000 19.55306 156 ILE A CA 1
ATOM 2290 C C . ILE A 1 147 ? -7.74589 10.79210 -6.31084 1.000 21.06519 156 ILE A C 1
ATOM 2291 O O . ILE A 1 147 ? -7.06169 11.76685 -5.94922 1.000 18.90659 156 ILE A O 1
ATOM 2307 N N . LEU A 1 148 ? -9.05745 10.70547 -6.08227 1.000 18.42660 157 LEU A N 1
ATOM 2308 C CA . LEU A 1 148 ? -9.73369 11.80783 -5.41961 1.000 19.42344 157 LEU A CA 1
ATOM 2309 C C . LEU A 1 148 ? -9.28206 11.91334 -3.98346 1.000 21.17387 157 LEU A C 1
ATOM 2310 O O . LEU A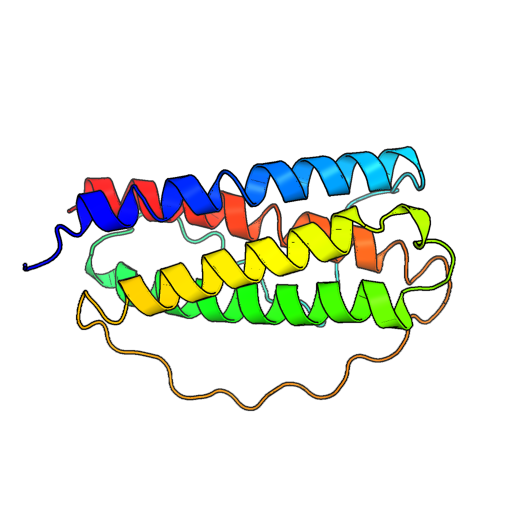 1 148 ? -9.06798 13.03614 -3.48029 1.000 19.21123 157 LEU A O 1
ATOM 2326 N N . GLY A 1 149 ? -9.10849 10.79735 -3.28879 1.000 20.37427 158 GLY A N 1
ATOM 2327 C CA . GLY A 1 149 ? -8.68285 10.86318 -1.89777 1.000 22.08698 158 GLY A CA 1
ATOM 2328 C C . GLY A 1 149 ? -7.28074 11.42367 -1.77410 1.000 21.09898 158 GLY A C 1
ATOM 2329 O O . GLY A 1 149 ? -6.98673 12.20981 -0.85275 1.000 21.05303 158 GLY A O 1
ATOM 2333 N N . GLY A 1 150 ? -6.37501 10.98486 -2.65079 1.000 19.10319 159 GLY A N 1
ATOM 2334 C CA . GLY A 1 150 ? -5.01407 11.47057 -2.62391 1.000 18.98122 159 GLY A CA 1
ATOM 2335 C C . GLY A 1 150 ? -4.93011 12.95429 -2.94748 1.000 17.77477 159 GLY A C 1
ATOM 2336 O O . GLY A 1 150 ? -4.13249 13.65894 -2.34880 1.000 20.33198 159 GLY A O 1
ATOM 2340 N N . LEU A 1 151 ? -5.73786 13.39345 -3.90434 1.000 18.04374 160 LEU A N 1
ATOM 2341 C CA . LEU A 1 151 ? -5.74715 14.81821 -4.25792 1.000 16.50759 160 LEU A CA 1
ATOM 2342 C C . LEU A 1 151 ? -6.24499 15.62972 -3.08199 1.000 16.44571 160 LEU A C 1
ATOM 2343 O O . LEU A 1 151 ? -5.64623 16.68287 -2.75506 1.000 16.38183 160 LEU A O 1
ATOM 2359 N N A HIS A 1 152 ? -7.34150 15.21892 -2.45111 0.514 16.92825 161 HIS A N 1
ATOM 2360 N N B HIS A 1 152 ? -7.31090 15.20514 -2.41278 0.486 16.81170 161 HIS A N 1
ATOM 2361 C CA A HIS A 1 152 ? -7.84301 15.85646 -1.23982 0.514 18.06110 161 HIS A CA 1
ATOM 2362 C CA B HIS A 1 152 ? -7.79387 15.96187 -1.26881 0.486 18.52273 161 HIS A CA 1
ATOM 2363 C C A HIS A 1 152 ? -6.73422 16.02670 -0.20905 0.514 17.80337 161 HIS A C 1
ATOM 2364 C C B HIS A 1 152 ? -6.73207 16.04730 -0.17677 0.486 18.11757 161 HIS A C 1
ATOM 2365 O O A HIS A 1 152 ? -6.47152 17.14274 0.26775 0.514 16.73765 161 HIS A O 1
ATOM 2366 O O B HIS A 1 152 ? -6.50085 17.12774 0.38977 0.486 18.46172 161 HIS A O 1
ATOM 2393 N N . LEU A 1 153 ? -6.01789 14.95990 0.08910 1.000 17.76948 162 LEU A N 1
ATOM 2394 C CA . LEU A 1 153 ? -5.01979 14.99985 1.12859 1.000 20.41611 162 LEU A CA 1
ATOM 2395 C C . LEU A 1 153 ? -3.86650 15.91316 0.72918 1.000 16.87196 162 LEU A C 1
ATOM 2396 O O . LEU A 1 153 ? -3.34456 16.65201 1.56246 1.000 19.24807 162 LEU A O 1
ATOM 2412 N N . THR A 1 154 ? -3.44416 15.85470 -0.52853 1.000 18.05404 163 THR A N 1
ATOM 2413 C CA . THR A 1 154 ? -2.37592 16.73144 -1.01972 1.000 17.54435 163 THR A CA 1
ATOM 2414 C C . THR A 1 154 ? -2.77171 18.19366 -0.82150 1.000 16.84607 163 THR A C 1
ATOM 2415 O O . THR A 1 154 ? -1.95257 19.00116 -0.32090 1.000 17.96335 163 THR A O 1
ATOM 2426 N N . LEU A 1 155 ? -3.99459 18.53889 -1.19310 1.000 16.32673 164 LEU A N 1
ATOM 2427 C CA . LEU A 1 155 ? -4.44162 19.93563 -1.07054 1.000 15.51391 164 LEU A CA 1
ATOM 2428 C C . LEU A 1 155 ? -4.58714 20.33162 0.39209 1.000 16.79639 164 LEU A C 1
ATOM 2429 O O . LEU A 1 155 ? -4.22223 21.45141 0.77253 1.000 17.02236 164 LEU A O 1
ATOM 2445 N N . ASP A 1 156 ? -5.05618 19.42687 1.23095 1.000 16.84528 165 ASP A N 1
ATOM 2446 C CA . ASP A 1 156 ? -5.18550 19.74993 2.65401 1.000 17.03519 165 ASP A CA 1
ATOM 2447 C C . ASP A 1 156 ? -3.83614 20.05229 3.27155 1.000 18.15601 165 ASP A C 1
ATOM 2448 O O . ASP A 1 156 ? -3.67116 21.04978 3.99456 1.000 17.61135 165 ASP A O 1
ATOM 2457 N N . TRP A 1 157 ? -2.80793 19.25179 2.93828 1.000 17.14842 166 TRP A N 1
ATOM 2458 C CA . TRP A 1 157 ? -1.49023 19.48313 3.48980 1.000 19.81659 166 TRP A CA 1
ATOM 2459 C C . TRP A 1 157 ? -0.83308 20.70426 2.88346 1.000 17.87841 166 TRP A C 1
ATOM 2460 O O . TRP A 1 157 ? -0.01413 21.33585 3.54726 1.000 19.66654 166 TRP A O 1
ATOM 2481 N N . ALA A 1 158 ? -1.18327 21.03024 1.63415 1.000 17.53867 167 ALA A N 1
ATOM 2482 C CA . ALA A 1 158 ? -0.69968 22.26230 1.02607 1.000 17.25024 167 ALA A CA 1
ATOM 2483 C C . ALA A 1 158 ? -1.23027 23.47046 1.75243 1.000 17.60771 167 ALA A C 1
ATOM 2484 O O . ALA A 1 158 ? -0.45209 24.38361 2.07270 1.000 18.98127 167 ALA A O 1
ATOM 2491 N N . VAL A 1 159 ? -2.53354 23.53143 1.99629 1.000 17.09407 168 VAL A N 1
ATOM 2492 C CA . VAL A 1 159 ? -3.09046 24.63400 2.76207 1.000 16.75366 168 VAL A CA 1
ATOM 2493 C C . VAL A 1 159 ? -2.36821 24.75984 4.09522 1.000 18.08265 168 VAL A C 1
ATOM 2494 O O . VAL A 1 159 ? -2.00573 25.85463 4.53159 1.000 18.45772 168 VAL A O 1
ATOM 2507 N N . ARG A 1 160 ? -2.25779 23.64825 4.81359 1.000 17.14633 169 ARG A N 1
ATOM 2508 C CA . ARG A 1 160 ? -1.71804 23.66602 6.16962 1.000 20.39477 169 ARG A CA 1
ATOM 2509 C C . ARG A 1 160 ? -0.27217 24.10190 6.17226 1.000 20.56597 169 ARG A C 1
ATOM 2510 O O . ARG A 1 160 ? 0.12662 24.96482 6.95589 1.000 21.14411 169 ARG A O 1
ATOM 2531 N N . GLY A 1 161 ? 0.51630 23.57596 5.23908 1.000 20.37518 170 GLY A N 1
ATOM 2532 C CA . GLY A 1 161 ? 1.91980 23.92688 5.20650 1.000 20.88350 170 GLY A CA 1
ATOM 2533 C C . GLY A 1 161 ? 2.16434 25.34657 4.77715 1.000 19.40640 170 GLY A C 1
ATOM 2534 O O . GLY A 1 161 ? 3.02056 26.03981 5.34027 1.000 23.81391 170 GLY A O 1
ATOM 2538 N N . LEU A 1 162 ? 1.42649 25.80760 3.75303 1.000 18.90702 171 LEU A N 1
ATOM 2539 C CA . LEU A 1 162 ? 1.63841 27.16209 3.27356 1.000 19.08118 171 LEU A CA 1
ATOM 2540 C C . LEU A 1 162 ? 1.20716 28.16732 4.32409 1.000 21.29780 171 LEU A C 1
ATOM 2541 O O . LEU A 1 162 ? 1.90781 29.16313 4.54463 1.000 22.56195 171 LEU A O 1
ATOM 2557 N N . LEU A 1 163 ? 0.14865 27.88439 5.08828 1.000 19.20923 172 LEU A N 1
ATOM 2558 C CA . LEU A 1 163 ? -0.22582 28.83711 6.12633 1.000 18.55747 172 LEU A CA 1
ATOM 2559 C C . LEU A 1 163 ? 0.75483 28.84076 7.29105 1.000 22.22475 172 LEU A C 1
ATOM 2560 O O . LEU A 1 163 ? 0.98320 29.89350 7.89580 1.000 23.36986 172 LEU A O 1
ATOM 2576 N N . LEU A 1 164 ? 1.30481 27.67713 7.65684 1.000 19.92789 173 LEU A N 1
ATOM 2577 C CA . LEU A 1 164 ? 2.28821 27.65022 8.72015 1.000 20.29838 173 LEU A CA 1
ATOM 2578 C C . LEU A 1 164 ? 3.53592 28.38241 8.29280 1.000 23.82740 173 LEU A C 1
ATOM 2579 O O . LEU A 1 164 ? 4.09417 29.15210 9.07597 1.000 26.83483 173 LEU A O 1
ATOM 2595 N N . LEU A 1 165 ? 3.97570 28.14683 7.03877 1.000 23.11582 174 LEU A N 1
ATOM 2596 C CA . LEU A 1 165 ? 5.14418 28.84330 6.49398 1.000 27.38979 174 LEU A CA 1
ATOM 2597 C C . LEU A 1 165 ? 4.94036 30.35528 6.49279 1.000 26.58219 174 LEU A C 1
ATOM 2598 O O . LEU A 1 165 ? 5.85276 31.10328 6.88248 1.000 30.84700 174 LEU A O 1
ATOM 2614 N N . LYS A 1 166 ? 3.76127 30.82903 6.07689 1.000 25.70657 175 LYS A N 1
ATOM 2615 C CA . LYS A 1 166 ? 3.43471 32.26087 6.06560 1.000 27.04614 175 LYS A CA 1
ATOM 2616 C C . LYS A 1 166 ? 3.59238 32.91154 7.44054 1.000 31.72733 175 LYS A C 1
ATOM 2617 O O . LYS A 1 166 ? 3.93787 34.09949 7.53733 1.000 29.70131 175 LYS A O 1
ATOM 2636 N N . THR A 1 167 ? 3.31964 32.16896 8.51511 1.000 28.51077 176 THR A N 1
ATOM 2637 C CA . THR A 1 167 ? 3.47784 32.73016 9.85391 1.000 32.32988 176 THR A CA 1
ATOM 2638 C C . THR A 1 167 ? 4.92623 33.08903 10.15716 1.000 33.78094 176 THR A C 1
ATOM 2639 O O . THR A 1 167 ? 5.15719 33.92823 11.02580 1.000 45.18333 176 THR A O 1
ATOM 2650 N N . ARG A 1 168 ? 5.90215 32.51858 9.44646 1.000 32.67356 177 ARG A N 1
ATOM 2651 C CA . ARG A 1 168 ? 7.31053 32.81253 9.65977 1.000 31.52184 177 ARG A CA 1
ATOM 2652 C C . ARG A 1 168 ? 7.84197 33.82843 8.66336 1.000 39.59370 177 ARG A C 1
ATOM 2653 O O . ARG A 1 168 ? 9.04855 34.11777 8.67114 1.000 42.33732 177 ARG A O 1
ATOM 2674 N N . LEU A 1 169 ? 6.97067 34.38947 7.82606 1.000 37.11846 178 LEU A N 1
ATOM 2675 C CA . LEU A 1 169 ? 7.37310 35.45105 6.90106 1.000 49.04555 178 LEU A CA 1
ATOM 2676 C C . LEU A 1 169 ? 6.93764 36.81184 7.45632 1.000 59.44168 178 LEU A C 1
ATOM 2677 O O . LEU A 1 169 ? 6.30587 36.89970 8.52404 1.000 53.55835 178 LEU A O 1
#

Solvent-accessible surface area: 9205 Å² total; per-residue (Å²): 126,114,35,58,50,120,52,27,0,55,47,0,4,120,40,0,118,62,4,15,23,31,0,121,97,4,5,48,70,0,117,120,98,57,112,38,149,52,137,42,132,56,157,56,21,39,126,68,51,102,39,38,44,103,14,10,59,164,67,10,33,44,16,0,36,90,10,49,56,21,0,95,12,8,21,69,1,0,78,13,3,90,155,35,3,38,98,39,5,120,86,2,41,102,72,1,15,54,3,23,60,118,0,55,135,0,21,154,35,0,76,75,0,0,73,119,32,93,32,99,76,41,116,135,122,105,127,56,107,126,38,75,100,34,110,55,66,55,13,0,26,111,4,0,20,3,0,0,28,17,0,51,83,12,0,40,63,9,10,86,2,0,48,80,0,51,102,180,80

InterPro domains:
  IPR009079 Four-helical cytokine-like, core [G3DSA:1.20.1250.10] (23-199)
  IPR009079 Four-helical cytokine-like, core [SSF47266] (35-196)
  IPR020412 Interleukin-11, mammalian [PR01943] (28-38)
  IPR020412 Interleukin-11, mammalian [PR01943] (77-91)
  IPR020412 Interleukin-11, mammalian [PR01943] (118-131)
  IPR020438 Interleukin-11 [PF07400] (28-198)
  IPR020438 Interleukin-11 [PR01927] (72-82)
  IPR020438 Interleukin-11 [PR01927] (104-113)
  IPR020438 Interleukin-11 [PR01927] (182-192)
  IPR020438 Interleukin-11 [PTHR16922] (1-199)